Protein AF-A0A8H5BJ32-F1 (afdb_monomer_lite)

Secondary structure (DSSP, 8-state):
--PPPPPP----SSSHHHHHHHHHHHHHHHHHHHHHHHHHHHTT-HHHHHHHSSSTTSPPPP---HHHHGGGG--SSHHHHHHHHHHHT----EEES-TTGGG-HHHHTTSSS--EEE--TT-TTTSGGGTT--TTHHHHHHHTT--EES--GGGT--HHHHHHTTTHHHHHHTT-TTTSSSSSS-EEEESS-TTSTT--EEEEEETTEE-S-TT-------GGGTSPPP----HHHHHHHHHTTT----S--EEEEEEEEEEE-TTS-EEEEEEEEEEEEE-----------------------PPPP-

Organism: NCBI:txid2480587

Structure (mmCIF, N/CA/C/O backbone):
data_AF-A0A8H5BJ32-F1
#
_entry.id   AF-A0A8H5BJ32-F1
#
loop_
_atom_site.group_PDB
_atom_site.id
_atom_site.type_symbol
_atom_site.label_atom_id
_atom_site.label_alt_id
_atom_site.label_comp_id
_atom_site.label_asym_id
_atom_site.label_entity_id
_atom_site.label_seq_id
_atom_site.pdbx_PDB_ins_code
_atom_site.Cartn_x
_atom_site.Cartn_y
_atom_site.Cartn_z
_atom_site.occupancy
_atom_site.B_iso_or_equiv
_atom_site.auth_seq_id
_atom_site.auth_comp_id
_atom_site.auth_asym_id
_atom_site.auth_atom_id
_atom_site.pdbx_PDB_model_num
ATOM 1 N N . MET A 1 1 ? 14.850 47.093 38.216 1.00 36.56 1 MET A N 1
ATOM 2 C CA . MET A 1 1 ? 14.381 45.870 37.523 1.00 36.56 1 MET A CA 1
ATOM 3 C C . MET A 1 1 ? 15.583 45.013 37.131 1.00 36.56 1 MET A C 1
ATOM 5 O O . MET A 1 1 ? 16.274 45.352 36.183 1.00 36.56 1 MET A O 1
ATOM 9 N N . ARG A 1 2 ? 15.881 43.942 37.879 1.00 27.92 2 ARG A N 1
ATOM 10 C CA . ARG A 1 2 ? 16.896 42.933 37.517 1.00 27.92 2 ARG A CA 1
ATOM 11 C C . ARG A 1 2 ? 16.173 41.602 37.305 1.00 27.92 2 ARG A C 1
ATOM 13 O O . ARG A 1 2 ? 15.496 41.129 38.212 1.00 27.92 2 ARG A O 1
ATOM 20 N N . ARG A 1 3 ? 16.246 41.060 36.086 1.00 31.55 3 ARG A N 1
ATOM 21 C CA . ARG A 1 3 ? 15.612 39.791 35.693 1.00 31.55 3 ARG A CA 1
ATOM 22 C C . ARG A 1 3 ? 16.371 38.622 36.339 1.00 31.55 3 ARG A C 1
ATOM 24 O O . ARG A 1 3 ? 17.595 38.584 36.259 1.00 31.55 3 ARG A O 1
ATOM 31 N N . LYS A 1 4 ? 15.650 37.692 36.980 1.00 31.14 4 LYS A N 1
ATOM 32 C CA . LYS A 1 4 ? 16.209 36.421 37.476 1.00 31.14 4 LYS A CA 1
ATOM 33 C C . LYS A 1 4 ? 16.681 35.552 36.292 1.00 31.14 4 LYS A C 1
ATOM 35 O O . LYS A 1 4 ? 16.031 35.582 35.245 1.00 31.14 4 LYS A O 1
ATOM 40 N N . PRO A 1 5 ? 17.769 34.777 36.440 1.00 34.06 5 PRO A N 1
ATOM 41 C CA . PRO A 1 5 ? 18.244 33.881 35.393 1.00 34.06 5 PRO A CA 1
ATOM 42 C C . PRO A 1 5 ? 17.307 32.673 35.249 1.00 34.06 5 PRO A C 1
ATOM 44 O O . PRO A 1 5 ? 16.850 32.109 36.244 1.00 34.06 5 PRO A O 1
ATOM 47 N N . ARG A 1 6 ? 17.013 32.288 33.999 1.00 38.09 6 ARG A N 1
ATOM 48 C CA . ARG A 1 6 ? 16.301 31.045 33.668 1.00 38.09 6 ARG A CA 1
ATOM 49 C C . ARG A 1 6 ? 17.179 29.864 34.082 1.00 38.09 6 ARG A C 1
ATOM 51 O O . ARG A 1 6 ? 18.319 29.775 33.635 1.00 38.09 6 ARG A O 1
ATOM 58 N N . GLN A 1 7 ? 16.654 28.977 34.924 1.00 37.19 7 GLN A N 1
ATOM 59 C CA . GLN A 1 7 ? 17.287 27.690 35.196 1.00 37.19 7 GLN A CA 1
ATOM 60 C C . GLN A 1 7 ? 17.307 26.880 33.896 1.00 37.19 7 GLN A C 1
ATOM 62 O O . GLN A 1 7 ? 16.266 26.652 33.281 1.00 37.19 7 GLN A O 1
ATOM 67 N N . GLY A 1 8 ? 18.508 26.518 33.447 1.00 30.41 8 GLY A N 1
ATOM 68 C CA . GLY A 1 8 ? 18.705 25.634 32.309 1.00 30.41 8 GLY A CA 1
ATOM 69 C C . GLY A 1 8 ? 18.216 24.232 32.652 1.00 30.41 8 GLY A C 1
ATOM 70 O O . GLY A 1 8 ? 18.627 23.659 33.658 1.00 30.41 8 GLY A O 1
ATOM 71 N N . ILE A 1 9 ? 17.342 23.691 31.809 1.00 36.12 9 ILE A N 1
ATOM 72 C CA . ILE A 1 9 ? 16.976 22.277 31.816 1.00 36.12 9 ILE A CA 1
ATOM 73 C C . ILE A 1 9 ? 18.224 21.514 31.365 1.00 36.12 9 ILE A C 1
ATOM 75 O O . ILE A 1 9 ? 18.597 21.576 30.194 1.00 36.12 9 ILE A O 1
ATOM 79 N N . GLN A 1 10 ? 18.910 20.845 32.292 1.00 31.72 10 GLN A N 1
ATOM 80 C CA . GLN A 1 10 ? 19.949 19.893 31.914 1.00 31.72 10 GLN A CA 1
ATOM 81 C C . GLN A 1 10 ? 19.280 18.620 31.375 1.00 31.72 10 GLN A C 1
ATOM 83 O O . GLN A 1 10 ? 18.406 18.070 32.050 1.00 31.72 10 GLN A O 1
ATOM 88 N N . PRO A 1 11 ? 19.656 18.128 30.183 1.00 36.91 11 PRO A N 1
ATOM 89 C CA . PRO A 1 11 ? 19.146 16.861 29.689 1.00 36.91 11 PRO A CA 1
ATOM 90 C C . PRO A 1 11 ? 19.773 15.731 30.510 1.00 36.91 11 PRO A C 1
ATOM 92 O O . PRO A 1 11 ? 20.970 15.484 30.414 1.00 36.91 11 PRO A O 1
ATOM 95 N N . ASN A 1 12 ? 18.966 15.047 31.325 1.00 36.19 12 ASN A N 1
ATOM 96 C CA . ASN A 1 12 ? 19.378 13.829 32.017 1.00 36.19 12 ASN A CA 1
ATOM 97 C C . ASN A 1 12 ? 19.520 12.688 30.981 1.00 36.19 12 ASN A C 1
ATOM 99 O O . ASN A 1 12 ? 18.516 12.297 30.373 1.00 36.19 12 ASN A O 1
ATOM 103 N N . PRO A 1 13 ? 20.727 12.143 30.745 1.00 42.50 13 PRO A N 1
ATOM 104 C CA . PRO A 1 13 ? 20.946 11.110 29.738 1.00 42.50 13 PRO A CA 1
ATOM 105 C C . PRO A 1 13 ? 20.545 9.703 30.212 1.00 42.50 13 PRO A C 1
ATOM 107 O O . PRO A 1 13 ? 20.665 8.761 29.436 1.00 42.50 13 PRO A O 1
ATOM 110 N N . HIS A 1 14 ? 20.089 9.522 31.459 1.00 41.28 14 HIS A N 1
ATOM 111 C CA . HIS A 1 14 ? 19.765 8.199 32.026 1.00 41.28 14 HIS A CA 1
ATOM 112 C C . HIS A 1 14 ? 18.285 8.003 32.400 1.00 41.28 14 HIS A C 1
ATOM 114 O O . HIS A 1 14 ? 17.872 6.880 32.663 1.00 41.28 14 HIS A O 1
ATOM 120 N N . GLY A 1 15 ? 17.462 9.059 32.388 1.00 37.34 15 GLY A N 1
ATOM 121 C CA . GLY A 1 15 ? 16.050 8.974 32.800 1.00 37.34 15 GLY A CA 1
ATOM 122 C C . GLY A 1 15 ? 15.075 8.460 31.732 1.00 37.34 15 GLY A C 1
ATOM 123 O O . GLY A 1 15 ? 14.000 7.985 32.068 1.00 37.34 15 GLY A O 1
ATOM 124 N N . ARG A 1 16 ? 15.428 8.524 30.440 1.00 46.38 16 ARG A N 1
ATOM 125 C CA . ARG A 1 16 ? 14.483 8.195 29.352 1.00 46.38 16 ARG A CA 1
ATOM 126 C C . ARG A 1 16 ? 14.318 6.695 29.090 1.00 46.38 16 ARG A C 1
ATOM 128 O O . ARG A 1 16 ? 13.270 6.280 28.612 1.00 46.38 16 ARG A O 1
ATOM 135 N N . THR A 1 17 ? 15.316 5.879 29.413 1.00 44.91 17 THR A N 1
ATOM 136 C CA . THR A 1 17 ? 15.322 4.441 29.095 1.00 44.91 17 THR A CA 1
ATOM 137 C C . THR A 1 17 ? 14.574 3.583 30.114 1.00 44.91 17 THR A C 1
ATOM 139 O O . THR A 1 17 ? 14.041 2.546 29.738 1.00 44.91 17 THR A O 1
ATOM 142 N N . VAL A 1 18 ? 14.501 4.001 31.384 1.00 48.31 18 VAL A N 1
ATOM 143 C CA . VAL A 1 18 ? 13.812 3.240 32.449 1.00 48.31 18 VAL A CA 1
ATOM 144 C C . VAL A 1 18 ? 12.301 3.503 32.454 1.00 48.31 18 VAL A C 1
ATOM 146 O O . VAL A 1 18 ? 11.523 2.651 32.870 1.00 48.31 18 VAL A O 1
ATOM 149 N N . GLU A 1 19 ? 11.863 4.657 31.946 1.00 60.81 19 GLU A N 1
ATOM 150 C CA . GLU A 1 19 ? 10.439 4.993 31.870 1.00 60.81 19 GLU A CA 1
ATOM 151 C C . GLU A 1 19 ? 9.728 4.310 30.696 1.00 60.81 19 GLU A C 1
ATOM 153 O O . GLU A 1 19 ? 8.555 3.972 30.820 1.00 60.81 19 GLU A O 1
ATOM 158 N N . LEU A 1 20 ? 10.416 4.068 29.575 1.00 65.88 20 LEU A N 1
ATOM 159 C CA . LEU A 1 20 ? 9.788 3.542 28.359 1.00 65.88 20 LEU A CA 1
ATOM 160 C C . LEU A 1 20 ? 9.073 2.187 28.570 1.00 65.88 20 LEU A C 1
ATOM 162 O O . LEU A 1 20 ? 7.914 2.095 28.175 1.00 65.88 20 LEU A O 1
ATOM 166 N N . PRO A 1 21 ? 9.657 1.176 29.252 1.00 67.38 21 PRO A N 1
ATOM 167 C CA . PRO A 1 21 ? 8.959 -0.088 29.511 1.00 67.38 21 PRO A CA 1
ATOM 168 C C . PRO A 1 21 ? 7.687 0.077 30.356 1.00 67.38 21 PRO A C 1
ATOM 170 O O . PRO A 1 21 ? 6.658 -0.512 30.045 1.00 67.38 21 PRO A O 1
ATOM 173 N N . SER A 1 22 ? 7.737 0.915 31.397 1.00 73.00 22 SER A N 1
ATOM 174 C CA . SER A 1 22 ? 6.584 1.206 32.268 1.00 73.00 22 SER A CA 1
ATOM 175 C C . SER A 1 22 ? 5.456 1.907 31.504 1.00 73.00 22 SER A C 1
ATOM 177 O O . SER A 1 22 ? 4.274 1.580 31.632 1.00 73.00 22 SER A O 1
ATOM 179 N N . ARG A 1 23 ? 5.831 2.851 30.639 1.00 73.44 23 ARG A N 1
ATOM 180 C CA . ARG A 1 23 ? 4.888 3.572 29.790 1.00 73.44 23 ARG A CA 1
ATOM 181 C C . ARG A 1 23 ? 4.269 2.657 28.712 1.00 73.44 23 ARG A C 1
ATOM 183 O O . ARG A 1 23 ? 3.065 2.738 28.488 1.00 73.44 23 ARG A O 1
ATOM 190 N N . ILE A 1 24 ? 5.039 1.736 28.117 1.00 72.06 24 ILE A N 1
ATOM 191 C CA . ILE A 1 24 ? 4.523 0.710 27.184 1.00 72.06 24 ILE A CA 1
ATOM 192 C C . ILE A 1 24 ? 3.551 -0.244 27.893 1.00 72.06 24 ILE A C 1
ATOM 194 O O . ILE A 1 24 ? 2.510 -0.577 27.333 1.00 72.06 24 ILE A O 1
ATOM 198 N N . ASP A 1 25 ? 3.831 -0.656 29.132 1.00 76.25 25 ASP A N 1
ATOM 199 C CA . ASP A 1 25 ? 2.920 -1.522 29.900 1.00 76.25 25 ASP A CA 1
ATOM 200 C C . ASP A 1 25 ? 1.586 -0.819 30.232 1.00 76.25 25 ASP A C 1
ATOM 202 O O . ASP A 1 25 ? 0.503 -1.418 30.203 1.00 76.25 25 ASP A O 1
ATOM 206 N N . THR A 1 26 ? 1.644 0.498 30.445 1.00 78.69 26 THR A N 1
ATOM 207 C CA . THR A 1 26 ? 0.449 1.339 30.607 1.00 78.69 26 THR A CA 1
ATOM 208 C C . THR A 1 26 ? -0.355 1.412 29.305 1.00 78.69 26 THR A C 1
ATOM 210 O O . THR A 1 26 ? -1.555 1.128 29.313 1.00 78.69 26 THR A O 1
ATOM 213 N N . ALA A 1 27 ? 0.306 1.684 28.173 1.00 73.94 27 ALA A N 1
ATOM 214 C CA . ALA A 1 27 ? -0.319 1.687 26.847 1.00 73.94 27 ALA A CA 1
ATOM 215 C C . ALA A 1 27 ? -0.935 0.319 26.493 1.00 73.94 27 ALA A C 1
ATOM 217 O O . ALA A 1 27 ? -2.058 0.239 26.000 1.00 73.94 27 ALA A O 1
ATOM 218 N N . ARG A 1 28 ? -0.275 -0.788 26.849 1.00 74.81 28 ARG A N 1
ATOM 219 C CA . ARG A 1 28 ? -0.807 -2.151 26.682 1.00 74.81 28 ARG A CA 1
ATOM 220 C C . ARG A 1 28 ? -2.120 -2.361 27.432 1.00 74.81 28 ARG A C 1
ATOM 222 O O . ARG A 1 28 ? -3.029 -3.030 26.941 1.00 74.81 28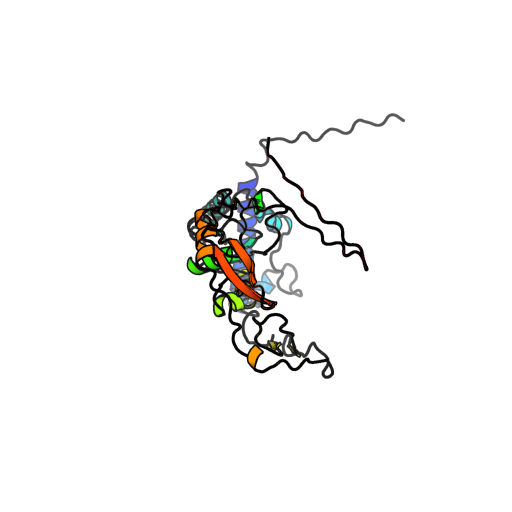 ARG A O 1
ATOM 229 N N . THR A 1 29 ? -2.218 -1.823 28.643 1.00 80.81 29 THR A N 1
ATOM 230 C CA . THR A 1 29 ? -3.443 -1.912 29.442 1.00 80.81 29 THR A CA 1
ATOM 231 C C . THR A 1 29 ? -4.591 -1.143 28.786 1.00 80.81 29 THR A C 1
ATOM 233 O O . THR A 1 29 ? -5.737 -1.575 28.898 1.00 80.81 29 THR A O 1
ATOM 236 N N . LEU A 1 30 ? -4.297 -0.048 28.077 1.00 80.75 30 LEU A N 1
ATOM 237 C CA . LEU A 1 30 ? -5.274 0.695 27.280 1.00 80.75 30 LEU A CA 1
ATOM 238 C C . LEU A 1 30 ? -5.738 -0.112 26.060 1.00 80.75 30 LEU A C 1
ATOM 240 O O . LEU A 1 30 ? -6.938 -0.342 25.930 1.00 80.75 30 LEU A O 1
ATOM 244 N N . VAL A 1 31 ? -4.813 -0.643 25.251 1.00 74.94 31 VAL A N 1
ATOM 245 C CA . VAL A 1 31 ? -5.143 -1.473 24.072 1.00 74.94 31 VAL A CA 1
ATOM 246 C C . VAL A 1 31 ? -6.019 -2.667 24.459 1.00 74.94 31 VAL A C 1
ATOM 248 O O . VAL A 1 31 ? -7.053 -2.906 23.854 1.00 74.94 31 VAL A O 1
ATOM 251 N N . ARG A 1 32 ? -5.714 -3.359 25.563 1.00 81.81 32 ARG A N 1
ATOM 252 C CA . ARG A 1 32 ? -6.556 -4.469 26.055 1.00 81.81 32 ARG A CA 1
ATOM 253 C C . ARG A 1 32 ? -7.977 -4.054 26.440 1.00 81.81 32 ARG A C 1
ATOM 255 O O . ARG A 1 32 ? -8.876 -4.892 26.429 1.00 81.81 32 ARG A O 1
ATOM 262 N N . LYS A 1 33 ? -8.185 -2.806 26.867 1.00 82.62 33 LYS A N 1
ATOM 263 C CA . LYS A 1 33 ? -9.532 -2.280 27.136 1.00 82.62 33 LYS A CA 1
ATOM 264 C C . LYS A 1 33 ? -10.260 -1.995 25.826 1.00 82.62 33 LYS A C 1
ATOM 266 O O . LYS A 1 33 ? -11.441 -2.310 25.734 1.00 82.62 33 LYS A O 1
ATOM 271 N N . GLN A 1 34 ? -9.549 -1.455 24.838 1.00 80.31 34 GLN A N 1
ATOM 272 C CA . GLN A 1 34 ? -10.062 -1.216 23.490 1.00 80.31 34 GLN A CA 1
ATOM 273 C C . GLN A 1 34 ? -10.454 -2.533 22.806 1.00 80.31 34 GLN A C 1
ATOM 275 O O . GLN A 1 34 ? -11.576 -2.647 22.328 1.00 80.31 34 GLN A O 1
ATOM 280 N N . ASP A 1 35 ? -9.607 -3.563 22.865 1.00 79.88 35 ASP A N 1
ATOM 281 C CA . ASP A 1 35 ? -9.903 -4.890 22.307 1.00 79.88 35 ASP A CA 1
ATOM 282 C C . ASP A 1 35 ? -11.171 -5.491 22.922 1.00 79.88 35 ASP A C 1
ATOM 284 O O . ASP A 1 35 ? -12.070 -5.917 22.204 1.00 79.88 35 ASP A O 1
ATOM 288 N N . LYS A 1 36 ? -11.301 -5.450 24.255 1.00 84.81 36 LYS A N 1
ATOM 289 C CA . LYS A 1 36 ? -12.513 -5.918 24.951 1.00 84.81 36 LYS A CA 1
ATOM 290 C C . LYS A 1 36 ? -13.759 -5.130 24.564 1.00 84.81 36 LYS A C 1
ATOM 292 O O . LYS A 1 36 ? -14.847 -5.697 24.506 1.00 84.81 36 LYS A O 1
ATOM 297 N N . PHE A 1 37 ? -13.620 -3.825 24.339 1.00 83.00 37 PHE A N 1
ATOM 298 C CA . PHE A 1 37 ? -14.713 -3.000 23.840 1.00 83.00 37 PHE A CA 1
ATOM 299 C C . PHE A 1 37 ? -15.122 -3.461 22.434 1.00 83.00 37 PHE A C 1
ATOM 301 O O . PHE A 1 37 ? -16.298 -3.732 22.202 1.00 83.00 37 PHE A O 1
ATOM 308 N N . CYS A 1 38 ? -14.156 -3.643 21.530 1.00 80.44 38 CYS A N 1
ATOM 309 C CA . CYS A 1 38 ? -14.383 -4.132 20.170 1.00 80.44 38 CYS A CA 1
ATOM 310 C C . CYS A 1 38 ? -14.997 -5.541 20.141 1.00 80.44 38 CYS A C 1
ATOM 312 O O . CYS A 1 38 ? -15.906 -5.785 19.352 1.00 80.44 38 CYS A O 1
ATOM 314 N N . GLU A 1 39 ? -14.567 -6.454 21.016 1.00 85.88 39 GLU A N 1
ATOM 315 C CA . GLU A 1 39 ? -15.150 -7.797 21.161 1.00 85.88 39 GLU A CA 1
ATOM 316 C C . GLU A 1 39 ? -16.633 -7.732 21.554 1.00 85.88 39 GLU A C 1
ATOM 318 O O . GLU A 1 39 ? -17.462 -8.410 20.947 1.00 85.88 39 GLU A O 1
ATOM 323 N N . LYS A 1 40 ? -16.991 -6.875 22.520 1.00 82.69 40 LYS A N 1
ATOM 324 C CA . LYS A 1 40 ? -18.388 -6.668 22.939 1.00 82.69 40 LYS A CA 1
ATOM 325 C C . LYS A 1 40 ? -19.240 -6.046 21.834 1.00 82.69 40 LYS A C 1
ATOM 327 O O . LYS A 1 40 ? -20.378 -6.465 21.629 1.00 82.69 40 LYS A O 1
ATOM 332 N N . VAL A 1 41 ? -18.691 -5.074 21.103 1.00 83.31 41 VAL A N 1
ATOM 333 C CA . VAL A 1 41 ? -19.346 -4.475 19.929 1.00 83.31 41 VAL A CA 1
ATOM 334 C C . VAL A 1 41 ? -19.591 -5.535 18.855 1.00 83.31 41 VAL A C 1
ATOM 336 O O . VAL A 1 41 ? -20.707 -5.644 18.348 1.00 83.31 41 VAL A O 1
ATOM 339 N N . ALA A 1 42 ? -18.588 -6.363 18.552 1.00 79.00 42 ALA A N 1
ATOM 340 C CA . ALA A 1 42 ? -18.701 -7.449 17.582 1.00 79.00 42 ALA A CA 1
ATOM 341 C C . ALA A 1 42 ? -19.719 -8.523 18.010 1.00 79.00 42 ALA A C 1
ATOM 343 O O . ALA A 1 42 ? -20.390 -9.106 17.160 1.00 79.00 42 ALA A O 1
ATOM 344 N N . ALA A 1 43 ? -19.872 -8.755 19.317 1.00 85.50 43 ALA A N 1
ATOM 345 C CA . ALA A 1 43 ? -20.885 -9.640 19.890 1.00 85.50 43 ALA A CA 1
ATOM 346 C C . ALA A 1 43 ? -22.296 -9.014 19.956 1.00 85.50 43 ALA A C 1
ATOM 348 O O . ALA A 1 43 ? -23.261 -9.711 20.271 1.00 85.50 43 ALA A O 1
ATOM 349 N N . GLY A 1 44 ? -22.444 -7.719 19.648 1.00 83.38 44 GLY A N 1
ATOM 350 C CA . GLY A 1 44 ? -23.715 -6.993 19.726 1.00 83.38 44 GLY A CA 1
ATOM 351 C C . GLY A 1 44 ? -24.166 -6.654 21.153 1.00 83.38 44 GLY A C 1
ATOM 352 O O . GLY A 1 44 ? -25.333 -6.322 21.363 1.00 83.38 44 GLY A O 1
ATOM 353 N N . GLU A 1 45 ? -23.268 -6.712 22.140 1.00 84.25 45 GLU A N 1
ATOM 354 C CA . GLU A 1 45 ? -23.554 -6.510 23.569 1.00 84.25 45 GLU A CA 1
ATOM 355 C C . GLU A 1 45 ? -23.597 -5.019 23.970 1.00 84.25 45 GLU A C 1
ATOM 357 O O . GLU A 1 45 ? -22.932 -4.565 24.905 1.00 84.25 45 GLU A O 1
ATOM 362 N N . TRP A 1 46 ? -24.413 -4.226 23.273 1.00 77.62 46 TRP A N 1
ATOM 363 C CA . TRP A 1 46 ? -24.518 -2.775 23.487 1.00 77.62 46 TRP A CA 1
ATOM 364 C C . TRP A 1 46 ? -25.069 -2.383 24.867 1.00 77.62 46 TRP A C 1
ATOM 366 O O . TRP A 1 46 ? -24.733 -1.324 25.397 1.00 77.62 46 TRP A O 1
ATOM 376 N N . ASP A 1 47 ? -25.894 -3.234 25.478 1.00 78.31 47 ASP A N 1
ATOM 377 C CA . ASP A 1 47 ? -26.459 -2.992 26.813 1.00 78.31 47 ASP A CA 1
ATOM 378 C C . ASP A 1 47 ? -25.410 -3.145 27.921 1.00 78.31 47 ASP A C 1
ATOM 380 O O . ASP A 1 47 ? -25.394 -2.369 28.879 1.00 78.31 47 ASP A O 1
ATOM 384 N N . ALA A 1 48 ? -24.484 -4.097 27.760 1.00 76.44 48 ALA A N 1
ATOM 385 C CA . ALA A 1 48 ? -23.367 -4.285 28.680 1.00 76.44 48 ALA A CA 1
ATOM 386 C C . ALA A 1 48 ? -22.419 -3.079 28.638 1.00 76.44 48 ALA A C 1
ATOM 388 O O . ALA A 1 48 ? -21.989 -2.592 29.682 1.00 76.44 48 ALA A O 1
ATOM 389 N N . LEU A 1 49 ? -22.162 -2.549 27.441 1.00 74.94 49 LEU A N 1
ATOM 390 C CA . LEU A 1 49 ? -21.332 -1.364 27.234 1.00 74.94 49 LEU A CA 1
ATOM 391 C C . LEU A 1 49 ? -21.963 -0.085 27.812 1.00 74.94 49 LEU A C 1
ATOM 393 O O . LEU A 1 49 ? -21.281 0.678 28.491 1.00 74.94 49 LEU A O 1
ATOM 397 N N . ARG A 1 50 ? -23.276 0.122 27.640 1.00 73.56 50 ARG A N 1
ATOM 398 C CA . ARG A 1 50 ? -23.989 1.269 28.242 1.00 73.56 50 ARG A CA 1
ATOM 399 C C . ARG A 1 50 ? -24.034 1.219 29.767 1.00 73.56 50 ARG A C 1
ATOM 401 O O . ARG A 1 50 ? -24.076 2.260 30.414 1.00 73.56 50 ARG A O 1
ATOM 408 N N . SER A 1 51 ? -24.008 0.024 30.356 1.00 69.06 51 SER A N 1
ATOM 409 C CA . SER A 1 51 ? -23.976 -0.131 31.815 1.00 69.06 51 SER A CA 1
ATOM 410 C C . SER A 1 51 ? -22.629 0.242 32.449 1.00 69.06 51 SER A C 1
ATOM 412 O O . SER A 1 51 ? -22.590 0.563 33.636 1.00 69.06 51 SER A O 1
ATOM 414 N N . GLU A 1 52 ? -21.547 0.216 31.663 1.00 69.81 52 GLU A N 1
ATOM 415 C CA . GLU A 1 52 ? -20.189 0.578 32.091 1.00 69.81 52 GLU A CA 1
ATOM 416 C C . GLU A 1 52 ? -19.910 2.087 31.970 1.00 69.81 52 GLU A C 1
ATOM 418 O O . GLU A 1 52 ? -18.933 2.575 32.544 1.00 69.81 52 GLU A O 1
ATOM 423 N N . ASN A 1 53 ? -20.775 2.839 31.282 1.00 68.06 53 ASN A N 1
ATOM 424 C CA . ASN A 1 53 ? -20.663 4.289 31.187 1.00 68.06 53 ASN A CA 1
ATOM 425 C C . ASN A 1 53 ? -21.010 4.979 32.514 1.00 68.06 53 ASN A C 1
ATOM 427 O O . ASN A 1 53 ? -21.910 4.580 33.257 1.00 68.06 53 ASN A O 1
ATOM 431 N N . GLN A 1 54 ? -20.306 6.081 32.777 1.00 62.97 54 GLN A N 1
ATOM 432 C CA . GLN A 1 54 ? -20.588 6.963 33.909 1.00 62.97 54 GLN A CA 1
ATOM 433 C C . GLN A 1 54 ? -21.929 7.699 33.739 1.00 62.97 54 GLN A C 1
ATOM 435 O O . GLN A 1 54 ? -22.572 8.015 34.739 1.00 62.97 54 GLN A O 1
ATOM 440 N N . ASP A 1 55 ? -22.351 7.910 32.486 1.00 60.91 55 ASP A N 1
ATOM 441 C CA . ASP A 1 55 ? -23.630 8.503 32.104 1.00 60.91 55 ASP A CA 1
ATOM 442 C C . ASP A 1 55 ? -24.418 7.541 31.197 1.00 60.91 55 ASP A C 1
ATOM 444 O O . ASP A 1 55 ? -23.900 7.050 30.194 1.00 60.91 55 ASP A O 1
ATOM 448 N N . LYS A 1 56 ? -25.657 7.209 31.576 1.00 59.44 56 LYS A N 1
ATOM 449 C CA . LYS A 1 56 ? -26.444 6.135 30.927 1.00 59.44 56 LYS A CA 1
ATOM 450 C C . LYS A 1 56 ? -27.149 6.577 29.643 1.00 59.44 56 LYS A C 1
ATOM 452 O O . LYS A 1 56 ? -27.618 5.717 28.898 1.00 59.44 56 LYS A O 1
ATOM 457 N N . ASP A 1 57 ? -27.222 7.886 29.422 1.00 59.62 57 ASP A N 1
ATOM 458 C CA . ASP A 1 57 ? -27.882 8.506 28.272 1.00 59.62 57 ASP A CA 1
ATOM 459 C C . ASP A 1 57 ? -26.905 8.809 27.115 1.00 59.62 57 ASP A C 1
ATOM 461 O O . ASP A 1 57 ? -27.344 9.189 26.031 1.00 59.62 57 ASP A O 1
ATOM 465 N N . GLU A 1 58 ? -25.595 8.610 27.315 1.00 64.38 58 GLU A N 1
ATOM 466 C CA . GLU A 1 58 ? -24.564 8.754 26.279 1.00 64.38 58 GLU A CA 1
ATOM 467 C C . GLU A 1 58 ? -24.162 7.401 25.672 1.00 64.38 58 GLU A C 1
ATOM 469 O O . GLU A 1 58 ? -24.186 6.355 26.335 1.00 64.38 58 GLU A O 1
ATOM 474 N N . ASP A 1 59 ? -23.754 7.428 24.400 1.00 67.56 59 ASP A N 1
ATOM 475 C CA . ASP A 1 59 ? -23.210 6.257 23.711 1.00 67.56 59 ASP A CA 1
ATOM 476 C C . ASP A 1 59 ? -21.973 5.699 24.450 1.00 67.56 59 ASP A C 1
ATOM 478 O O . ASP A 1 59 ? -21.233 6.454 25.093 1.00 67.56 59 ASP A O 1
ATOM 482 N N . PRO A 1 60 ? -21.714 4.375 24.400 1.00 69.50 60 PRO A N 1
ATOM 483 C CA . PRO A 1 60 ? -20.541 3.764 25.020 1.00 69.50 60 PRO A CA 1
ATOM 484 C C . PRO A 1 60 ? -19.245 4.475 24.646 1.00 69.50 60 PRO A C 1
ATOM 486 O O . PRO A 1 60 ? -18.863 4.504 23.475 1.00 69.50 60 PRO A O 1
ATOM 489 N N . LYS A 1 61 ? -18.546 5.035 25.638 1.00 74.62 61 LYS A N 1
ATOM 490 C CA . LYS A 1 61 ? -17.322 5.788 25.367 1.00 74.62 61 LYS A CA 1
ATOM 491 C C . LYS A 1 61 ? -16.168 4.826 25.100 1.00 74.62 61 LYS A C 1
ATOM 493 O O . LYS A 1 61 ? -15.773 4.067 25.988 1.00 74.62 61 LYS A O 1
ATOM 498 N N . PHE A 1 62 ? -15.609 4.880 23.890 1.00 76.25 62 PHE A N 1
ATOM 499 C CA . PHE A 1 62 ? -14.400 4.132 23.557 1.00 76.25 62 PHE A CA 1
ATOM 500 C C . PHE A 1 62 ? -13.257 4.566 24.499 1.00 76.25 62 PHE A C 1
ATOM 502 O O . PHE A 1 62 ? -13.075 5.767 24.731 1.00 76.25 62 PHE A O 1
ATOM 509 N N . PRO A 1 63 ? -12.527 3.623 25.124 1.00 75.56 63 PRO A N 1
ATOM 510 C CA . PRO A 1 63 ? -11.445 3.961 26.038 1.00 75.56 63 PRO A CA 1
ATOM 511 C C . PRO A 1 63 ? -10.246 4.530 25.266 1.00 75.56 63 PRO A C 1
ATOM 513 O O . PRO A 1 63 ? -9.396 3.786 24.779 1.00 75.56 63 PRO A O 1
ATOM 516 N N . GLU A 1 64 ? -10.181 5.857 25.198 1.00 66.31 64 GLU A N 1
ATOM 517 C CA . GLU A 1 64 ? -9.117 6.639 24.557 1.00 66.31 64 GLU A CA 1
ATOM 518 C C . GLU A 1 64 ? -8.293 7.386 25.613 1.00 66.31 64 GLU A C 1
ATOM 520 O O . GLU A 1 64 ? -8.842 8.014 26.525 1.00 66.31 64 GLU A O 1
ATOM 525 N N . ASP A 1 65 ? -6.968 7.334 25.488 1.00 70.00 65 ASP A N 1
ATOM 526 C CA . ASP A 1 65 ? -6.046 8.185 26.244 1.00 70.00 65 ASP A CA 1
ATOM 527 C C . ASP A 1 65 ? -4.890 8.599 25.330 1.00 70.00 65 ASP A C 1
ATOM 529 O O . ASP A 1 65 ? -3.934 7.849 25.107 1.00 70.00 65 ASP A O 1
ATOM 533 N N . LEU A 1 66 ? -4.988 9.833 24.829 1.00 64.38 66 LEU A N 1
ATOM 534 C CA . LEU A 1 66 ? -4.051 10.435 23.878 1.00 64.38 66 LEU A CA 1
ATOM 535 C C . LEU A 1 66 ? -2.594 10.398 24.366 1.00 64.38 66 LEU A C 1
ATOM 537 O O . LEU A 1 66 ? -1.673 10.359 23.556 1.00 64.38 66 LEU A O 1
ATOM 541 N N . GLN A 1 67 ? -2.353 10.402 25.685 1.00 67.25 67 GLN A N 1
ATOM 542 C CA . GLN A 1 67 ? -0.985 10.380 26.218 1.00 67.25 67 GLN A CA 1
ATOM 543 C C . GLN A 1 67 ? -0.271 9.052 25.954 1.00 67.25 67 GLN A C 1
ATOM 545 O O . GLN A 1 67 ? 0.959 9.026 25.858 1.00 67.25 67 GLN A O 1
ATOM 550 N N . TRP A 1 68 ? -1.025 7.955 25.861 1.00 64.69 68 TRP A N 1
ATOM 551 C CA . TRP A 1 68 ? -0.483 6.611 25.667 1.00 64.69 68 TRP A CA 1
ATOM 552 C C . TRP A 1 68 ? -0.626 6.110 24.233 1.00 64.69 68 TRP A C 1
ATOM 554 O O . TRP A 1 68 ? 0.114 5.204 23.855 1.00 64.69 68 TRP A O 1
ATOM 564 N N . GLU A 1 69 ? -1.502 6.722 23.434 1.00 59.88 69 GLU A N 1
ATOM 565 C CA . GLU A 1 69 ? -1.592 6.474 21.991 1.00 59.88 69 GLU A CA 1
ATOM 566 C C . GLU A 1 69 ? -0.311 6.918 21.262 1.00 59.88 69 GLU A C 1
ATOM 568 O O . GLU A 1 69 ? 0.265 6.136 20.506 1.00 59.88 69 GLU A O 1
ATOM 573 N N . ASP A 1 70 ? 0.227 8.101 21.582 1.00 58.06 70 ASP A N 1
ATOM 574 C CA . ASP A 1 70 ? 1.439 8.646 20.940 1.00 58.06 70 ASP A CA 1
ATOM 575 C C . ASP A 1 70 ? 2.748 7.956 21.377 1.00 58.06 70 ASP A C 1
ATOM 577 O O . ASP A 1 70 ? 3.804 8.118 20.760 1.00 58.06 70 ASP A O 1
ATOM 581 N N . LEU A 1 71 ? 2.726 7.185 22.468 1.00 57.97 71 LEU A N 1
ATOM 582 C CA . LEU A 1 71 ? 3.940 6.598 23.038 1.00 57.97 71 LEU A CA 1
ATOM 583 C C . LEU A 1 71 ? 4.478 5.406 22.220 1.00 57.97 71 LEU A C 1
ATOM 585 O O . LEU A 1 71 ? 5.637 5.010 22.366 1.00 57.97 71 LEU A O 1
ATOM 589 N N . VAL A 1 72 ? 3.661 4.838 21.336 1.00 51.12 72 VAL A N 1
ATOM 590 C CA . VAL A 1 72 ? 4.028 3.663 20.533 1.00 51.12 72 VAL A CA 1
ATOM 591 C C . VAL A 1 72 ? 4.991 4.018 19.381 1.00 51.12 72 VAL A C 1
ATOM 593 O O . VAL A 1 72 ? 5.584 3.123 18.785 1.00 51.12 72 VAL A O 1
ATOM 596 N N . ASP A 1 73 ? 5.262 5.305 19.130 1.00 44.19 73 ASP A N 1
ATOM 597 C CA . ASP A 1 73 ? 6.038 5.764 17.963 1.00 44.19 73 ASP A CA 1
ATOM 598 C C . ASP A 1 73 ? 7.548 6.003 18.219 1.00 44.19 73 ASP A C 1
ATOM 600 O O . ASP A 1 73 ? 8.259 6.575 17.394 1.00 44.19 73 ASP A O 1
ATOM 604 N N . VAL A 1 74 ? 8.098 5.576 19.366 1.00 48.44 74 VAL A N 1
ATOM 605 C CA . VAL A 1 74 ? 9.517 5.827 19.716 1.00 48.44 74 VAL A CA 1
ATOM 606 C C . VAL A 1 74 ? 10.326 4.538 19.784 1.00 48.44 74 VAL A C 1
ATOM 608 O O . VAL A 1 74 ? 10.868 4.155 20.822 1.00 48.44 74 VAL A O 1
ATOM 611 N N . ALA A 1 75 ? 10.459 3.869 18.646 1.00 49.28 75 ALA A N 1
ATOM 612 C CA . ALA A 1 75 ? 11.406 2.779 18.489 1.00 49.28 75 ALA A CA 1
ATOM 613 C C . ALA A 1 75 ? 12.453 3.148 17.432 1.00 49.28 75 ALA A C 1
ATOM 615 O O . ALA A 1 75 ? 12.169 3.335 16.256 1.00 49.28 75 ALA A O 1
ATOM 616 N N . ILE A 1 76 ? 13.696 3.283 17.893 1.00 59.69 76 ILE A N 1
ATOM 617 C CA . ILE A 1 76 ? 14.811 3.891 17.148 1.00 59.69 76 ILE A CA 1
ATOM 618 C C . ILE A 1 76 ? 15.350 2.965 16.034 1.00 59.69 76 ILE A C 1
ATOM 620 O O . ILE A 1 76 ? 16.132 3.398 15.193 1.00 59.69 76 ILE A O 1
ATOM 624 N N . ASN A 1 77 ? 14.955 1.687 16.010 1.00 72.69 77 ASN A N 1
ATOM 625 C CA . ASN A 1 77 ? 15.425 0.712 15.026 1.00 72.69 77 ASN A CA 1
ATOM 626 C C . ASN A 1 77 ? 14.379 -0.390 14.780 1.00 72.69 77 ASN A C 1
ATOM 628 O O . ASN A 1 77 ? 13.688 -0.801 15.714 1.00 72.69 77 ASN A O 1
ATOM 632 N N . LEU A 1 78 ? 14.336 -0.915 13.552 1.00 78.25 78 LEU A N 1
ATOM 633 C CA . LEU A 1 78 ? 13.463 -2.004 13.111 1.00 78.25 78 LEU A CA 1
ATOM 634 C C . LEU A 1 78 ? 13.561 -3.236 14.022 1.00 78.25 78 LEU A C 1
ATOM 636 O O . LEU A 1 78 ? 12.545 -3.731 14.494 1.00 78.25 78 LEU A O 1
ATOM 640 N N . ASP A 1 79 ? 14.779 -3.684 14.337 1.00 82.75 79 ASP A N 1
ATOM 641 C CA . ASP A 1 79 ? 15.011 -4.820 15.246 1.00 82.75 79 ASP A CA 1
ATOM 642 C C . ASP A 1 79 ? 14.465 -4.562 16.659 1.00 82.75 79 ASP A C 1
ATOM 644 O O . ASP A 1 79 ? 13.876 -5.443 17.285 1.00 82.75 79 ASP A O 1
ATOM 648 N N . GLY A 1 80 ? 14.575 -3.317 17.131 1.00 81.62 80 GLY A N 1
ATOM 649 C CA . GLY A 1 80 ? 13.991 -2.889 18.397 1.00 81.62 80 GLY A CA 1
ATOM 650 C C . GLY A 1 80 ? 12.469 -3.007 18.387 1.00 81.62 80 GLY A C 1
ATOM 651 O O . GLY A 1 80 ? 11.905 -3.560 19.326 1.00 81.62 80 GLY A O 1
ATOM 652 N N . ILE A 1 81 ? 11.810 -2.563 17.309 1.00 81.00 81 ILE A N 1
ATOM 653 C CA . ILE A 1 81 ? 10.352 -2.696 17.141 1.00 81.00 81 ILE A CA 1
ATOM 654 C C . ILE A 1 81 ? 9.945 -4.166 17.175 1.00 81.00 81 ILE A C 1
ATOM 656 O O . ILE A 1 81 ? 9.048 -4.539 17.928 1.00 81.00 81 ILE A O 1
ATOM 660 N N . VAL A 1 82 ? 10.629 -5.016 16.405 1.00 85.00 82 VAL A N 1
ATOM 661 C CA . VAL A 1 82 ? 10.333 -6.452 16.360 1.00 85.00 82 VAL A CA 1
ATOM 662 C C . VAL A 1 82 ? 10.508 -7.078 17.740 1.00 85.00 82 VAL A C 1
ATOM 664 O O . VAL A 1 82 ? 9.619 -7.790 18.211 1.00 85.00 82 VAL A O 1
ATOM 667 N N . ARG A 1 83 ? 11.605 -6.778 18.437 1.00 85.19 83 ARG A N 1
ATOM 668 C CA . ARG A 1 83 ? 11.837 -7.264 19.797 1.00 85.19 83 ARG A CA 1
ATOM 669 C C . ARG A 1 83 ? 10.750 -6.798 20.764 1.00 85.19 83 ARG A C 1
ATOM 671 O O . ARG A 1 83 ? 10.218 -7.629 21.491 1.00 85.19 83 ARG A O 1
ATOM 678 N N . PHE A 1 84 ? 10.398 -5.514 20.759 1.00 81.44 84 PHE A N 1
ATOM 679 C CA . PHE A 1 84 ? 9.368 -4.977 21.648 1.00 81.44 84 PHE A CA 1
ATOM 680 C C . PHE A 1 84 ? 7.989 -5.561 21.351 1.00 81.44 84 PHE A C 1
ATOM 682 O O . PHE A 1 84 ? 7.284 -5.924 22.290 1.00 81.44 84 PHE A O 1
ATOM 689 N N . SER A 1 85 ? 7.633 -5.731 20.075 1.00 83.75 85 SER A N 1
ATOM 690 C CA . SER A 1 85 ? 6.376 -6.381 19.687 1.00 83.75 85 SER A CA 1
ATOM 691 C C . SER A 1 85 ? 6.270 -7.782 20.284 1.00 83.75 85 SER A C 1
ATOM 693 O O . SER A 1 85 ? 5.218 -8.156 20.796 1.00 83.75 85 SER A O 1
ATOM 695 N N . ASN A 1 86 ? 7.384 -8.522 20.309 1.00 85.81 86 ASN A N 1
ATOM 696 C CA . ASN A 1 86 ? 7.438 -9.862 20.875 1.00 85.81 86 ASN A CA 1
ATOM 697 C C . ASN A 1 86 ? 7.453 -9.870 22.410 1.00 85.81 86 ASN A C 1
ATOM 699 O O . ASN A 1 86 ? 6.780 -10.687 23.029 1.00 85.81 86 ASN A O 1
ATOM 703 N N . GLU A 1 87 ? 8.205 -8.960 23.031 1.00 84.50 87 GLU A N 1
ATOM 704 C CA . GLU A 1 87 ? 8.322 -8.847 24.490 1.00 84.50 87 GLU A CA 1
ATOM 705 C C . GLU A 1 87 ? 6.995 -8.431 25.141 1.00 84.50 87 GLU A C 1
ATOM 707 O O . GLU A 1 87 ? 6.588 -8.989 26.160 1.00 84.50 87 GLU A O 1
ATOM 712 N N . PHE A 1 88 ? 6.292 -7.482 24.525 1.00 80.44 88 PHE A N 1
ATOM 713 C CA . PHE A 1 88 ? 5.052 -6.916 25.054 1.00 80.44 88 PHE A CA 1
ATOM 714 C C . PHE A 1 88 ? 3.787 -7.475 24.389 1.00 80.44 88 PHE A C 1
ATOM 716 O O . PHE A 1 88 ? 2.676 -7.183 24.844 1.00 80.44 88 PHE A O 1
ATOM 723 N N . SER A 1 89 ? 3.945 -8.335 23.380 1.00 83.75 89 SER A N 1
ATOM 724 C CA . SER A 1 89 ? 2.858 -9.032 22.689 1.00 83.75 89 SER A CA 1
ATOM 725 C C . SER A 1 89 ? 1.824 -8.084 22.076 1.00 83.75 89 SER A C 1
ATOM 727 O O . SER A 1 89 ? 0.623 -8.273 22.277 1.00 83.75 89 SER A O 1
ATOM 729 N N . PHE A 1 90 ? 2.278 -7.042 21.378 1.00 76.38 90 PHE A N 1
ATOM 730 C CA . PHE A 1 90 ? 1.397 -6.119 20.658 1.00 76.38 90 PHE A CA 1
ATOM 731 C C . PHE A 1 90 ? 1.582 -6.240 19.146 1.00 76.38 90 PHE A C 1
ATOM 733 O O . PHE A 1 90 ? 2.662 -6.569 18.651 1.00 76.38 90 PHE A O 1
ATOM 740 N N . LEU A 1 91 ? 0.503 -5.966 18.415 1.00 77.25 91 LEU A N 1
ATOM 741 C CA . LEU A 1 91 ? 0.504 -5.918 16.959 1.00 77.25 91 LEU A CA 1
ATOM 742 C C . LEU A 1 91 ? 1.211 -4.645 16.483 1.00 77.25 91 LEU A C 1
ATOM 744 O O . LEU A 1 91 ? 0.849 -3.540 16.883 1.00 77.25 91 LEU A O 1
ATOM 748 N N . VAL A 1 92 ? 2.176 -4.794 15.577 1.00 79.94 92 VAL A N 1
ATOM 749 C CA . VAL A 1 92 ? 2.705 -3.660 14.813 1.00 79.94 92 VAL A CA 1
ATOM 750 C C . VAL A 1 92 ? 1.753 -3.421 13.643 1.00 79.94 92 VAL A C 1
ATOM 752 O O . VAL A 1 92 ? 1.720 -4.208 12.701 1.00 79.94 92 VAL A O 1
ATOM 755 N N . GLY A 1 93 ? 0.948 -2.358 13.722 1.00 74.00 93 GLY A N 1
ATOM 756 C CA . GLY A 1 93 ? -0.051 -2.044 12.694 1.00 74.00 93 GLY A CA 1
ATOM 757 C C . GLY A 1 93 ? 0.593 -1.758 11.338 1.00 74.00 93 GLY A C 1
ATOM 758 O O . GLY A 1 93 ? 0.234 -2.364 10.326 1.00 74.00 93 GLY A O 1
ATOM 759 N N . SER A 1 94 ? 1.611 -0.895 11.320 1.00 78.25 94 SER A N 1
ATOM 760 C CA . SER A 1 94 ? 2.420 -0.681 10.129 1.00 78.25 94 SER A CA 1
ATOM 761 C C . SER A 1 94 ? 3.832 -0.182 10.408 1.00 78.25 94 SER A C 1
ATOM 763 O O . SER A 1 94 ? 4.097 0.447 11.429 1.00 78.25 94 SER A O 1
ATOM 765 N N . PHE A 1 95 ? 4.731 -0.408 9.445 1.00 79.88 95 PHE A N 1
ATOM 766 C CA . PHE A 1 95 ? 5.947 0.392 9.317 1.00 79.88 95 PHE A CA 1
ATOM 767 C C . PHE A 1 95 ? 5.742 1.462 8.247 1.00 79.88 95 PHE A C 1
ATOM 769 O O . PHE A 1 95 ? 5.464 1.151 7.085 1.00 79.88 95 PHE A O 1
ATOM 776 N N . ASN A 1 96 ? 5.901 2.720 8.647 1.00 79.19 96 ASN A N 1
ATOM 777 C CA . ASN A 1 96 ? 5.794 3.878 7.767 1.00 79.19 96 ASN A CA 1
ATOM 778 C C . ASN A 1 96 ? 7.194 4.325 7.330 1.00 79.19 96 ASN A C 1
ATOM 780 O O . ASN A 1 96 ? 8.137 4.265 8.116 1.00 79.19 96 ASN A O 1
ATOM 784 N N . HIS A 1 97 ? 7.334 4.785 6.083 1.00 74.94 97 HIS A N 1
ATOM 785 C CA . HIS A 1 97 ? 8.614 5.264 5.526 1.00 74.94 97 HIS A CA 1
ATOM 786 C C . HIS A 1 97 ? 9.744 4.221 5.569 1.00 74.94 97 HIS A C 1
ATOM 788 O O . HIS A 1 97 ? 10.925 4.555 5.655 1.00 74.94 97 HIS A O 1
ATOM 794 N N . ALA A 1 98 ? 9.383 2.943 5.501 1.00 74.44 98 ALA A N 1
ATOM 795 C CA . ALA A 1 98 ? 10.271 1.824 5.774 1.00 74.44 98 ALA A CA 1
ATOM 796 C C . ALA A 1 98 ? 11.090 1.405 4.533 1.00 74.44 98 ALA A C 1
ATOM 798 O O . ALA A 1 98 ? 11.129 0.228 4.165 1.00 74.44 98 ALA A O 1
ATOM 799 N N . GLY A 1 99 ? 11.753 2.378 3.896 1.00 76.50 99 GLY A N 1
ATOM 800 C CA . GLY A 1 99 ? 12.369 2.251 2.568 1.00 76.50 99 GLY A CA 1
ATOM 801 C C . GLY A 1 99 ? 13.441 1.184 2.433 1.00 76.50 99 GLY A C 1
ATOM 802 O O . GLY A 1 99 ? 13.615 0.650 1.346 1.00 76.50 99 GLY A O 1
ATOM 803 N N . GLU A 1 100 ? 14.099 0.815 3.528 1.00 81.56 100 GLU A N 1
ATOM 804 C CA . GLU A 1 100 ? 15.176 -0.182 3.541 1.00 81.56 100 GLU A CA 1
ATOM 805 C C . GLU A 1 100 ? 14.704 -1.581 3.975 1.00 81.56 100 GLU A C 1
ATOM 807 O O . GLU A 1 100 ? 15.490 -2.525 4.025 1.00 81.56 100 GLU A O 1
ATOM 812 N N . THR A 1 101 ? 13.414 -1.761 4.280 1.00 83.88 101 THR A N 1
ATOM 813 C CA . THR A 1 101 ? 12.902 -3.036 4.819 1.00 83.88 101 THR A CA 1
ATOM 814 C C . THR A 1 101 ? 13.022 -4.218 3.864 1.00 83.88 101 THR A C 1
ATOM 816 O O . THR A 1 101 ? 13.098 -5.361 4.314 1.00 83.88 101 THR A O 1
ATOM 819 N N . TYR A 1 102 ? 13.115 -3.967 2.557 1.00 87.19 102 TYR A N 1
ATOM 820 C CA . TYR A 1 102 ? 13.369 -5.007 1.559 1.00 87.19 102 TYR A CA 1
ATOM 821 C C . TYR A 1 102 ? 14.745 -5.682 1.720 1.00 87.19 102 TYR A C 1
ATOM 823 O O . TYR A 1 102 ? 14.959 -6.744 1.141 1.00 87.19 102 TYR A O 1
ATOM 831 N N . LEU A 1 103 ? 15.662 -5.098 2.506 1.00 89.06 103 LEU A N 1
ATOM 832 C CA . LEU A 1 103 ? 16.952 -5.697 2.869 1.00 89.06 103 LEU A CA 1
ATOM 833 C C . LEU A 1 103 ? 16.838 -6.717 4.009 1.00 89.06 103 LEU A C 1
ATOM 835 O O . LEU A 1 103 ? 17.723 -7.554 4.171 1.00 89.06 103 LEU A O 1
ATOM 839 N N . ALA A 1 104 ? 15.768 -6.649 4.803 1.00 89.25 104 ALA A N 1
ATOM 840 C CA . ALA A 1 104 ? 15.548 -7.516 5.957 1.00 89.25 104 ALA A CA 1
ATOM 841 C C . ALA A 1 104 ? 14.092 -8.032 6.036 1.00 89.25 104 ALA A C 1
ATOM 843 O O . ALA A 1 104 ? 13.446 -7.877 7.078 1.00 89.25 104 ALA A O 1
ATOM 844 N N . PRO A 1 105 ? 13.557 -8.679 4.979 1.00 88.44 105 PRO A N 1
ATOM 845 C CA . PRO A 1 105 ? 12.184 -9.194 4.982 1.00 88.44 105 PRO A CA 1
ATOM 846 C C . PRO A 1 105 ? 11.971 -10.256 6.072 1.00 88.44 105 PRO A C 1
ATOM 848 O O . PRO A 1 105 ? 10.936 -10.267 6.736 1.00 88.44 105 PRO A O 1
ATOM 851 N N . ASP A 1 106 ? 12.984 -11.081 6.340 1.00 89.00 106 ASP A N 1
ATOM 852 C CA . ASP A 1 106 ? 12.938 -12.105 7.390 1.00 89.00 106 ASP A CA 1
ATOM 853 C C . ASP A 1 106 ? 12.790 -11.509 8.795 1.00 89.00 106 ASP A C 1
ATOM 855 O O . ASP A 1 106 ? 12.258 -12.154 9.696 1.00 89.00 106 ASP A O 1
ATOM 859 N N . LEU A 1 107 ? 13.282 -10.285 9.016 1.00 87.25 107 LEU A N 1
ATOM 860 C CA . LEU A 1 107 ? 13.131 -9.600 10.298 1.00 87.25 107 LEU A CA 1
ATOM 861 C C . LEU A 1 107 ? 11.686 -9.129 10.488 1.00 87.25 107 LEU A C 1
ATOM 863 O O . LEU A 1 107 ? 11.138 -9.272 11.577 1.00 87.25 107 LEU A O 1
ATOM 867 N N . LEU A 1 108 ? 11.047 -8.643 9.423 1.00 84.81 108 LEU A N 1
ATOM 868 C CA . LEU A 1 108 ? 9.644 -8.229 9.454 1.00 84.81 108 LEU A CA 1
ATOM 869 C C . LEU A 1 108 ? 8.699 -9.389 9.759 1.00 84.81 108 LEU A C 1
ATOM 871 O O . LEU A 1 108 ? 7.751 -9.225 10.524 1.00 84.81 108 LEU A O 1
ATOM 875 N N . GLN A 1 109 ? 8.974 -10.570 9.211 1.00 84.31 109 GLN A N 1
ATOM 876 C CA . GLN A 1 109 ? 8.164 -11.764 9.459 1.00 84.31 109 GLN A CA 1
ATOM 877 C C . GLN A 1 109 ? 8.242 -12.265 10.910 1.00 84.31 109 GLN A C 1
ATOM 879 O O . GLN A 1 109 ? 7.389 -13.039 11.331 1.00 84.31 109 GLN A O 1
ATOM 884 N N . LYS A 1 110 ? 9.238 -11.820 11.689 1.00 87.75 110 LYS A N 1
ATOM 885 C CA . LYS A 1 110 ? 9.392 -12.163 13.114 1.00 87.75 110 LYS A CA 1
ATOM 886 C C . LYS A 1 110 ? 8.585 -11.266 14.052 1.00 87.75 110 LYS A C 1
ATOM 888 O O . LYS A 1 110 ? 8.708 -11.406 15.267 1.00 87.75 110 LYS A O 1
ATOM 893 N N . THR A 1 111 ? 7.820 -10.314 13.528 1.00 84.75 111 THR A N 1
ATOM 894 C CA . THR A 1 111 ? 6.885 -9.532 14.345 1.00 84.75 111 THR A CA 1
ATOM 895 C C . THR A 1 111 ? 5.834 -10.447 14.971 1.00 84.75 111 THR A C 1
ATOM 897 O O . THR A 1 111 ? 5.492 -11.486 14.408 1.00 84.75 111 THR A O 1
ATOM 900 N N . TRP A 1 112 ? 5.328 -10.072 16.151 1.00 63.91 112 TRP A N 1
ATOM 901 C CA . TRP A 1 112 ? 4.385 -10.897 16.921 1.00 63.91 112 TRP A CA 1
ATOM 902 C C . TRP A 1 112 ? 3.121 -11.284 16.118 1.00 63.91 112 TRP A C 1
ATOM 904 O O . TRP A 1 112 ? 2.499 -12.301 16.416 1.00 63.91 112 TRP A O 1
ATOM 914 N N . MET A 1 113 ? 2.766 -10.519 15.071 1.00 64.69 113 MET A N 1
ATOM 915 C CA . MET A 1 113 ? 1.667 -10.767 14.125 1.00 64.69 113 MET A CA 1
ATOM 916 C C . MET A 1 113 ? 1.926 -10.075 12.763 1.00 64.69 113 MET A C 1
ATOM 918 O O . MET A 1 113 ? 2.853 -9.279 12.636 1.00 64.69 113 MET A O 1
ATOM 922 N N . CYS A 1 114 ? 1.103 -10.361 11.740 1.00 60.59 114 CYS A N 1
ATOM 923 C CA . CYS A 1 114 ? 1.237 -9.799 10.387 1.00 60.59 114 CYS A CA 1
ATOM 924 C C . CYS A 1 114 ? 1.309 -8.267 10.387 1.00 60.59 114 CYS A C 1
ATOM 926 O O . CYS A 1 114 ? 0.373 -7.600 10.818 1.00 60.59 114 CYS A O 1
ATOM 928 N N . THR A 1 115 ? 2.389 -7.728 9.825 1.00 60.59 115 THR A N 1
ATOM 929 C CA . THR A 1 115 ? 2.611 -6.285 9.731 1.00 60.59 115 THR A CA 1
ATOM 930 C C . THR A 1 115 ? 2.405 -5.789 8.302 1.00 60.59 115 THR A C 1
ATOM 932 O O . THR A 1 115 ? 2.791 -6.457 7.339 1.00 60.59 115 THR A O 1
ATOM 935 N N . PHE A 1 116 ? 1.828 -4.597 8.163 1.00 61.38 116 PHE A N 1
ATOM 936 C CA . PHE A 1 116 ? 1.671 -3.912 6.884 1.00 61.38 116 PHE A CA 1
ATOM 937 C C . PHE A 1 116 ? 2.806 -2.912 6.647 1.00 61.38 116 PHE A C 1
ATOM 939 O O . PHE A 1 116 ? 3.288 -2.258 7.572 1.00 61.38 116 PHE A O 1
ATOM 946 N N . LEU A 1 117 ? 3.234 -2.758 5.396 1.00 64.19 117 LEU A N 1
ATOM 947 C CA . LEU A 1 117 ? 4.262 -1.779 5.038 1.00 64.19 117 LEU A CA 1
ATOM 948 C C . LEU A 1 117 ? 3.669 -0.636 4.226 1.00 64.19 117 LEU A C 1
ATOM 950 O O . LEU A 1 117 ? 3.170 -0.852 3.120 1.00 64.19 117 LEU A O 1
ATOM 954 N N . PHE A 1 118 ? 3.786 0.587 4.740 1.00 59.09 118 PHE A N 1
ATOM 955 C CA . PHE A 1 118 ? 3.510 1.802 3.982 1.00 59.09 118 PHE A CA 1
ATOM 956 C C . PHE A 1 118 ? 4.814 2.321 3.392 1.00 59.09 118 PHE A C 1
ATOM 958 O O . PHE A 1 118 ? 5.607 2.994 4.058 1.00 59.09 118 PHE A O 1
ATOM 965 N N . GLN A 1 119 ? 5.020 2.001 2.114 1.00 59.06 119 GLN A N 1
ATOM 966 C CA . GLN A 1 119 ? 6.151 2.498 1.350 1.00 59.06 119 GLN A CA 1
ATOM 967 C C . GLN A 1 119 ? 5.678 3.627 0.440 1.00 59.06 119 GLN A C 1
ATOM 969 O O . GLN A 1 119 ? 4.945 3.405 -0.523 1.00 59.06 119 GLN A O 1
ATOM 974 N N . LEU A 1 120 ? 6.107 4.852 0.735 1.00 52.84 120 LEU A N 1
ATOM 975 C CA . LEU A 1 120 ? 5.959 5.954 -0.206 1.00 52.84 120 LEU A CA 1
ATOM 976 C C . LEU A 1 120 ? 7.180 5.962 -1.130 1.00 52.84 120 LEU A C 1
ATOM 978 O O . LEU A 1 120 ? 8.306 5.990 -0.634 1.00 52.84 120 LEU A O 1
ATOM 982 N N . PRO A 1 121 ? 6.992 5.955 -2.458 1.00 47.62 121 PRO A N 1
ATOM 983 C CA . PRO A 1 121 ? 8.084 6.247 -3.361 1.00 47.62 121 PRO A CA 1
ATOM 984 C C . PRO A 1 121 ? 8.383 7.748 -3.242 1.00 47.62 121 PRO A C 1
ATOM 986 O O . PRO A 1 121 ? 7.454 8.555 -3.228 1.00 47.62 121 PRO A O 1
ATOM 989 N N . GLN A 1 122 ? 9.665 8.121 -3.219 1.00 50.47 122 GLN A N 1
ATOM 990 C CA . GLN A 1 122 ? 10.185 9.494 -3.397 1.00 50.47 122 GLN A CA 1
ATOM 991 C C . GLN A 1 122 ? 10.568 10.344 -2.171 1.00 50.47 122 GLN A C 1
ATOM 993 O O . GLN A 1 122 ? 10.840 11.536 -2.333 1.00 50.47 122 GLN A O 1
ATOM 998 N N . GLU A 1 123 ? 10.700 9.786 -0.970 1.00 51.91 123 GLU A N 1
ATOM 999 C CA . GLU A 1 123 ? 11.434 10.488 0.112 1.00 51.91 123 GLU A CA 1
ATOM 1000 C C . GLU A 1 123 ? 12.908 10.045 0.201 1.00 51.91 123 GLU A C 1
ATOM 1002 O O . GLU A 1 123 ? 13.712 10.669 0.899 1.00 51.91 123 GLU A O 1
ATOM 1007 N N . ASP A 1 124 ? 13.267 9.032 -0.589 1.00 54.59 124 ASP A N 1
ATOM 1008 C CA . ASP A 1 124 ? 14.461 8.186 -0.477 1.00 54.59 124 ASP A CA 1
ATOM 1009 C C . ASP A 1 124 ? 15.795 8.877 -0.800 1.00 54.59 124 ASP A C 1
ATOM 1011 O O . ASP A 1 124 ? 16.842 8.260 -0.876 1.00 54.59 124 ASP A O 1
ATOM 1015 N N . TRP A 1 125 ? 15.800 10.191 -0.984 1.00 54.84 125 TRP A N 1
ATOM 1016 C CA . TRP A 1 125 ? 17.017 10.951 -1.285 1.00 54.84 125 TRP A CA 1
ATOM 1017 C C . TRP A 1 125 ? 17.110 12.272 -0.516 1.00 54.84 125 TRP A C 1
ATOM 1019 O O . TRP A 1 125 ? 18.066 13.026 -0.691 1.00 54.84 125 TRP A O 1
ATOM 1029 N N . LYS A 1 126 ? 16.145 12.560 0.370 1.00 58.56 126 LYS A N 1
ATOM 1030 C CA . LYS A 1 126 ? 16.159 13.769 1.214 1.00 58.56 126 LYS A CA 1
ATOM 1031 C C . LYS A 1 126 ? 16.917 13.569 2.527 1.00 58.56 126 LYS A C 1
ATOM 1033 O O . LYS A 1 126 ? 17.363 14.546 3.126 1.00 58.56 126 LYS A O 1
ATOM 1038 N N . LYS A 1 127 ? 17.022 12.322 2.998 1.00 60.97 127 LYS A N 1
ATOM 1039 C CA . LYS A 1 127 ? 17.604 11.947 4.296 1.00 60.97 127 LYS A CA 1
ATOM 1040 C C . LYS A 1 127 ? 18.577 10.789 4.118 1.00 60.97 127 LYS A C 1
ATOM 1042 O O . LYS A 1 127 ? 18.394 9.954 3.235 1.00 60.97 127 LYS A O 1
ATOM 1047 N N . ARG A 1 128 ? 19.606 10.737 4.966 1.00 69.25 128 ARG A N 1
ATOM 1048 C CA . ARG A 1 128 ? 20.656 9.712 4.887 1.00 69.25 128 ARG A CA 1
ATOM 1049 C C . ARG A 1 128 ? 20.090 8.308 5.111 1.00 69.25 128 ARG A C 1
ATOM 1051 O O . ARG A 1 128 ? 20.538 7.368 4.474 1.00 69.25 128 ARG A O 1
ATOM 1058 N N . GLU A 1 129 ? 19.093 8.208 5.979 1.00 65.31 129 GLU A N 1
ATOM 1059 C CA . GLU A 1 129 ? 18.395 6.986 6.386 1.00 65.31 129 GLU A CA 1
ATOM 1060 C C . GLU A 1 129 ? 17.410 6.467 5.332 1.00 65.31 129 GLU A C 1
ATOM 1062 O O . GLU A 1 129 ? 16.893 5.367 5.468 1.00 65.31 129 GLU A O 1
ATOM 1067 N N . ALA A 1 130 ? 17.116 7.264 4.304 1.00 68.75 130 ALA A N 1
ATOM 1068 C CA . ALA A 1 130 ? 16.219 6.877 3.223 1.00 68.75 130 ALA A CA 1
ATOM 1069 C C . ALA A 1 130 ? 16.980 6.611 1.912 1.00 68.75 130 ALA A C 1
ATOM 1071 O O . ALA A 1 130 ? 16.373 6.174 0.944 1.00 68.75 130 ALA A O 1
ATOM 1072 N N . TYR A 1 131 ? 18.306 6.827 1.892 1.00 75.62 131 TYR A N 1
ATOM 1073 C CA . TYR A 1 131 ? 19.147 6.829 0.685 1.00 75.62 131 TYR A CA 1
ATOM 1074 C C . TYR A 1 131 ? 19.115 5.517 -0.109 1.00 75.62 131 TYR A C 1
ATOM 1076 O O . TYR A 1 131 ? 19.360 5.511 -1.313 1.00 75.62 131 TYR A O 1
ATOM 1084 N N . ARG A 1 132 ? 18.836 4.399 0.565 1.00 79.94 132 ARG A N 1
ATOM 1085 C CA . ARG A 1 132 ? 18.784 3.062 -0.040 1.00 79.94 132 ARG A CA 1
ATOM 1086 C C . ARG A 1 132 ? 17.378 2.639 -0.450 1.00 79.94 132 ARG A C 1
ATOM 1088 O O . ARG A 1 132 ? 17.164 1.466 -0.758 1.00 79.94 132 ARG A O 1
ATOM 1095 N N . GLY A 1 133 ? 16.409 3.549 -0.434 1.00 80.62 133 GLY A N 1
ATOM 1096 C CA . GLY A 1 133 ? 15.078 3.256 -0.942 1.00 80.62 133 GLY A CA 1
ATOM 1097 C C . GLY A 1 133 ? 15.106 2.919 -2.434 1.00 80.62 133 GLY A C 1
ATOM 1098 O O . GLY A 1 133 ? 15.956 3.382 -3.192 1.00 80.62 133 GLY A O 1
ATOM 1099 N N . SER A 1 134 ? 14.190 2.050 -2.852 1.00 84.44 134 SER A N 1
ATOM 1100 C CA . SER A 1 134 ? 14.091 1.609 -4.239 1.00 84.44 134 SER A CA 1
ATOM 1101 C C . SER A 1 134 ? 12.638 1.406 -4.637 1.00 84.44 134 SER A C 1
ATOM 1103 O O . SER A 1 134 ? 11.840 0.835 -3.894 1.00 84.44 134 SER A O 1
ATOM 1105 N N . GLU A 1 135 ? 12.297 1.790 -5.862 1.00 85.81 135 GLU A N 1
ATOM 1106 C CA . GLU A 1 135 ? 10.966 1.617 -6.443 1.00 85.81 135 GLU A CA 1
ATOM 1107 C C . GLU A 1 135 ? 10.599 0.137 -6.628 1.00 85.81 135 GLU A C 1
ATOM 1109 O O . GLU A 1 135 ? 9.418 -0.212 -6.695 1.00 85.81 135 GLU A O 1
ATOM 1114 N N . PHE A 1 136 ? 11.607 -0.741 -6.664 1.00 88.81 136 PHE A N 1
ATOM 1115 C CA . PHE A 1 136 ? 11.453 -2.192 -6.757 1.00 88.81 136 PHE A CA 1
ATOM 1116 C C . PHE A 1 136 ? 11.238 -2.867 -5.394 1.00 88.81 136 PHE A C 1
ATOM 1118 O O . PHE A 1 136 ? 10.868 -4.044 -5.356 1.00 88.81 136 PHE A O 1
ATOM 1125 N N . ALA A 1 137 ? 11.423 -2.147 -4.280 1.00 87.88 137 ALA A N 1
ATOM 1126 C CA . ALA A 1 137 ? 11.294 -2.696 -2.931 1.00 87.88 137 ALA A CA 1
ATOM 1127 C C . ALA A 1 137 ? 9.935 -3.381 -2.689 1.00 87.88 137 ALA A C 1
ATOM 1129 O O . ALA A 1 137 ? 9.931 -4.504 -2.178 1.00 87.88 137 ALA A O 1
ATOM 1130 N N . PRO A 1 138 ? 8.780 -2.827 -3.122 1.00 88.19 138 PRO A N 1
ATOM 1131 C CA . PRO A 1 138 ? 7.502 -3.494 -2.883 1.00 88.19 138 PRO A CA 1
ATOM 1132 C C . PRO A 1 138 ? 7.339 -4.815 -3.622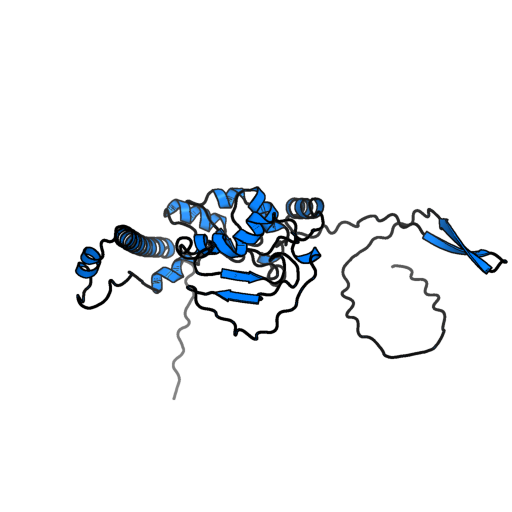 1.00 88.19 138 PRO A C 1
ATOM 1134 O O . PRO A 1 138 ? 6.641 -5.696 -3.133 1.00 88.19 138 PRO A O 1
ATOM 1137 N N . ARG A 1 139 ? 7.994 -4.980 -4.779 1.00 90.31 139 ARG A N 1
ATOM 1138 C CA . ARG A 1 139 ? 8.002 -6.258 -5.495 1.00 90.31 139 ARG A CA 1
ATOM 1139 C C . ARG A 1 139 ? 8.783 -7.310 -4.709 1.00 90.31 139 ARG A C 1
ATOM 1141 O O . ARG A 1 139 ? 8.296 -8.422 -4.552 1.00 90.31 139 ARG A O 1
ATOM 1148 N N . VAL A 1 140 ? 9.952 -6.945 -4.176 1.00 90.81 140 VAL A N 1
ATOM 1149 C CA . VAL A 1 140 ? 10.759 -7.831 -3.317 1.00 90.81 140 VAL A CA 1
ATOM 1150 C C . VAL A 1 140 ? 9.966 -8.242 -2.076 1.00 90.81 140 VAL A C 1
ATOM 1152 O O . VAL A 1 140 ? 9.899 -9.422 -1.751 1.00 90.81 140 VAL A O 1
ATOM 1155 N N . LEU A 1 141 ? 9.316 -7.291 -1.408 1.00 89.31 141 LEU A N 1
ATOM 1156 C CA . LEU A 1 141 ? 8.523 -7.543 -0.203 1.00 89.31 141 LEU A CA 1
ATOM 1157 C C . LEU A 1 141 ? 7.291 -8.416 -0.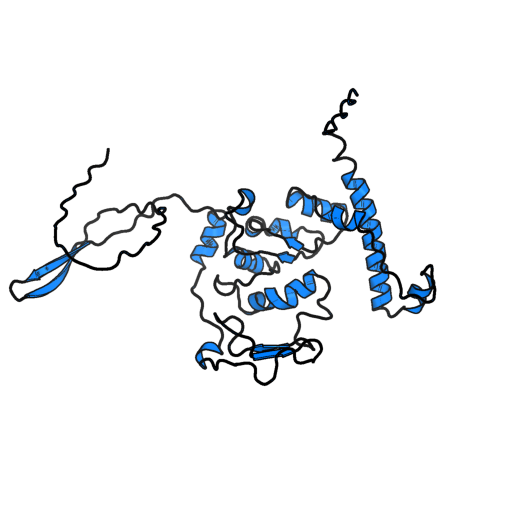483 1.00 89.31 141 LEU A C 1
ATOM 1159 O O . LEU A 1 141 ? 7.028 -9.362 0.260 1.00 89.31 141 LEU A O 1
ATOM 1163 N N . ALA A 1 142 ? 6.583 -8.162 -1.587 1.00 89.75 142 ALA A N 1
ATOM 1164 C CA . ALA A 1 142 ? 5.443 -8.973 -2.005 1.00 89.75 142 ALA A CA 1
ATOM 1165 C C . ALA A 1 142 ? 5.846 -10.422 -2.334 1.00 89.75 142 ALA A C 1
ATOM 1167 O O . ALA A 1 142 ? 5.115 -11.348 -1.988 1.00 89.75 142 ALA A O 1
ATOM 1168 N N . GLU A 1 143 ? 7.023 -10.638 -2.936 1.00 90.75 143 GLU A N 1
ATOM 1169 C CA . GLU A 1 143 ? 7.582 -11.982 -3.169 1.00 90.75 143 GLU A CA 1
ATOM 1170 C C . GLU A 1 143 ? 7.889 -12.728 -1.855 1.00 90.75 143 GLU A C 1
ATOM 1172 O O . GLU A 1 143 ? 7.808 -13.953 -1.818 1.00 90.75 143 GLU A O 1
ATOM 1177 N N . HIS A 1 144 ? 8.157 -12.005 -0.762 1.00 90.38 144 HIS A N 1
ATOM 1178 C CA . HIS A 1 144 ? 8.298 -12.562 0.591 1.00 90.38 144 HIS A CA 1
ATOM 1179 C C . HIS A 1 144 ? 6.957 -12.664 1.344 1.00 90.38 144 HIS A C 1
ATOM 1181 O O . HIS A 1 144 ? 6.942 -12.888 2.553 1.00 90.38 144 HIS A O 1
ATOM 1187 N N . GLY A 1 145 ? 5.822 -12.481 0.662 1.00 88.19 145 GLY A N 1
ATOM 1188 C CA . GLY A 1 145 ? 4.491 -12.577 1.264 1.00 88.19 145 GLY A CA 1
ATOM 1189 C C . GLY A 1 145 ? 4.134 -11.421 2.202 1.00 88.19 145 GLY A C 1
ATOM 1190 O O . GLY A 1 145 ? 3.181 -11.540 2.969 1.00 88.19 145 GLY A O 1
ATOM 1191 N N . ILE A 1 146 ? 4.874 -10.309 2.157 1.00 87.50 146 ILE A N 1
ATOM 1192 C CA . ILE A 1 146 ? 4.625 -9.141 3.005 1.00 87.50 146 ILE A CA 1
ATOM 1193 C C . ILE A 1 146 ? 3.695 -8.170 2.258 1.00 87.50 146 ILE A C 1
ATOM 1195 O O . ILE A 1 146 ? 4.048 -7.706 1.168 1.00 87.50 146 ILE A O 1
ATOM 1199 N N . PRO A 1 147 ? 2.509 -7.834 2.804 1.00 86.19 147 PRO A N 1
ATOM 1200 C CA . PRO A 1 147 ? 1.600 -6.883 2.176 1.00 86.19 147 PRO A CA 1
ATOM 1201 C C . PRO A 1 147 ? 2.178 -5.464 2.157 1.00 86.19 147 PRO A C 1
ATOM 1203 O O . PRO A 1 147 ? 2.625 -4.933 3.175 1.00 86.19 147 PRO A O 1
ATOM 1206 N N . VAL A 1 148 ? 2.105 -4.827 0.991 1.00 86.62 148 VAL A N 1
ATOM 1207 C CA . VAL A 1 148 ? 2.642 -3.484 0.741 1.00 86.62 148 VAL A CA 1
ATOM 1208 C C . VAL A 1 148 ? 1.526 -2.515 0.375 1.00 86.62 148 VAL A C 1
ATOM 1210 O O . VAL A 1 148 ? 0.580 -2.887 -0.320 1.00 86.62 148 VAL A O 1
ATOM 1213 N N . VAL A 1 149 ? 1.654 -1.263 0.804 1.00 84.06 149 VAL A N 1
ATOM 1214 C CA . VAL A 1 149 ? 0.789 -0.138 0.434 1.00 84.06 149 VAL A CA 1
ATOM 1215 C C . VAL A 1 149 ? 1.603 0.821 -0.436 1.00 84.06 149 VAL A C 1
ATOM 1217 O O . VAL A 1 149 ? 2.276 1.713 0.071 1.00 84.06 149 VAL A O 1
ATOM 1220 N N . MET A 1 150 ? 1.595 0.595 -1.755 1.00 78.62 150 MET A N 1
ATOM 1221 C CA . MET A 1 150 ? 2.266 1.436 -2.754 1.00 78.62 150 MET A CA 1
ATOM 1222 C C . MET A 1 150 ? 1.704 1.193 -4.162 1.00 78.62 150 MET A C 1
ATOM 1224 O O . MET A 1 150 ? 1.453 0.051 -4.559 1.00 78.62 150 MET A O 1
ATOM 1228 N N . LYS A 1 151 ? 1.587 2.252 -4.974 1.00 75.62 151 LYS A N 1
ATOM 1229 C CA . LYS A 1 151 ? 1.276 2.136 -6.409 1.00 75.62 151 LYS A CA 1
ATOM 1230 C C . LYS A 1 151 ? 2.538 1.772 -7.203 1.00 75.62 151 LYS A C 1
ATOM 1232 O O . LYS A 1 151 ? 3.217 2.645 -7.733 1.00 75.62 151 LYS A O 1
ATOM 1237 N N . ALA A 1 152 ? 2.847 0.478 -7.284 1.00 79.75 152 ALA A N 1
ATOM 1238 C CA . ALA A 1 152 ? 4.113 -0.022 -7.839 1.00 79.75 152 ALA A CA 1
ATOM 1239 C C . ALA A 1 152 ? 3.968 -0.919 -9.083 1.00 79.75 152 ALA A C 1
ATOM 1241 O O . ALA A 1 152 ? 4.924 -1.589 -9.467 1.00 79.75 152 ALA A O 1
ATOM 1242 N N . HIS A 1 153 ? 2.795 -0.950 -9.729 1.00 89.31 153 HIS A N 1
ATOM 1243 C CA . HIS A 1 153 ? 2.564 -1.851 -10.868 1.00 89.31 153 HIS A CA 1
ATOM 1244 C C . HIS A 1 153 ? 3.563 -1.634 -12.014 1.00 89.31 153 HIS A C 1
ATOM 1246 O O . HIS A 1 153 ? 4.085 -2.594 -12.573 1.00 89.31 153 HIS A O 1
ATOM 1252 N N . TYR A 1 154 ? 3.884 -0.370 -12.317 1.00 90.25 154 TYR A N 1
ATOM 1253 C CA . TYR A 1 154 ? 4.863 -0.040 -13.353 1.00 90.25 154 TYR A CA 1
ATOM 1254 C C . TYR A 1 154 ? 6.239 -0.657 -13.071 1.00 90.25 154 TYR A C 1
ATOM 1256 O O . TYR A 1 154 ? 6.865 -1.149 -13.995 1.00 90.25 154 TYR A O 1
ATOM 1264 N N . TYR A 1 155 ? 6.669 -0.717 -11.807 1.00 89.31 155 TYR A N 1
ATOM 1265 C CA . TYR A 1 155 ? 7.965 -1.267 -11.386 1.00 89.31 155 TYR A CA 1
ATOM 1266 C C . TYR A 1 155 ? 7.950 -2.796 -11.187 1.00 89.31 155 TYR A C 1
ATOM 1268 O O . TYR A 1 155 ? 8.825 -3.365 -10.535 1.00 89.31 155 TYR A O 1
ATOM 1276 N N . GLY A 1 156 ? 6.961 -3.484 -11.762 1.00 89.12 156 GLY A N 1
ATOM 1277 C CA . GLY A 1 156 ? 6.900 -4.943 -11.812 1.00 89.12 156 GLY A CA 1
ATOM 1278 C C . GLY A 1 156 ? 6.145 -5.610 -10.663 1.00 89.12 156 GLY A C 1
ATOM 1279 O O . GLY A 1 156 ? 6.225 -6.828 -10.538 1.00 89.12 156 GLY A O 1
ATOM 1280 N N . LEU A 1 157 ? 5.422 -4.862 -9.821 1.00 90.75 157 LEU A N 1
ATOM 1281 C CA . LEU A 1 157 ? 4.482 -5.477 -8.880 1.00 90.75 157 LEU A CA 1
ATOM 1282 C C . LEU A 1 157 ? 3.282 -6.055 -9.646 1.00 90.75 157 LEU A C 1
ATOM 1284 O O . LEU A 1 157 ? 2.701 -5.376 -10.501 1.00 90.75 157 LEU A O 1
ATOM 1288 N N . ASP A 1 158 ? 2.884 -7.282 -9.314 1.00 92.06 158 ASP A N 1
ATOM 1289 C CA . ASP A 1 158 ? 1.760 -7.946 -9.975 1.00 92.06 158 ASP A CA 1
ATOM 1290 C C . ASP A 1 158 ? 0.447 -7.143 -9.847 1.00 92.06 158 ASP A C 1
ATOM 1292 O O . ASP A 1 158 ? 0.230 -6.451 -8.848 1.00 92.06 158 ASP A O 1
ATOM 1296 N N . PRO A 1 159 ? -0.474 -7.231 -10.827 1.00 92.50 159 PRO A N 1
ATOM 1297 C CA . PRO A 1 159 ? -1.677 -6.394 -10.864 1.00 92.50 159 PRO A CA 1
ATOM 1298 C C . PRO A 1 159 ? -2.577 -6.514 -9.632 1.00 92.50 159 PRO A C 1
ATOM 1300 O O . PRO A 1 159 ? -3.111 -5.515 -9.155 1.00 92.50 159 PRO A O 1
ATOM 1303 N N . ILE A 1 160 ? -2.751 -7.737 -9.124 1.00 91.56 160 ILE A N 1
ATOM 1304 C CA . ILE A 1 160 ? -3.618 -8.024 -7.976 1.00 91.56 160 ILE A CA 1
ATOM 1305 C C . ILE A 1 160 ? -3.058 -7.377 -6.700 1.00 91.56 160 ILE A C 1
ATOM 1307 O O . ILE A 1 160 ? -3.765 -6.551 -6.117 1.00 91.56 160 ILE A O 1
ATOM 1311 N N . PRO A 1 161 ? -1.809 -7.658 -6.268 1.00 90.88 161 PRO A N 1
ATOM 1312 C CA . PRO A 1 161 ? -1.241 -6.976 -5.109 1.00 90.88 161 PRO A CA 1
ATOM 1313 C C . PRO A 1 161 ? -1.097 -5.464 -5.328 1.00 90.88 161 PRO A C 1
ATOM 1315 O O . PRO A 1 161 ? -1.237 -4.714 -4.368 1.00 90.88 161 PRO A O 1
ATOM 1318 N N . ALA A 1 162 ? -0.901 -4.990 -6.564 1.00 91.81 162 ALA A N 1
ATOM 1319 C CA . ALA A 1 162 ? -0.848 -3.558 -6.865 1.00 91.81 162 ALA A CA 1
ATOM 1320 C C . ALA A 1 162 ? -2.201 -2.829 -6.755 1.00 91.81 162 ALA A C 1
ATOM 1322 O O . ALA A 1 162 ? -2.218 -1.625 -6.515 1.00 91.81 162 ALA A O 1
ATOM 1323 N N . LEU A 1 163 ? -3.331 -3.516 -6.950 1.00 91.75 163 LEU A N 1
ATOM 1324 C CA . LEU A 1 163 ? -4.659 -2.959 -6.662 1.00 91.75 163 LEU A CA 1
ATOM 1325 C C . LEU A 1 163 ? -4.992 -3.077 -5.176 1.00 91.75 163 LEU A C 1
ATOM 1327 O O . LEU A 1 163 ? -5.485 -2.119 -4.578 1.00 91.75 163 LEU A O 1
ATOM 1331 N N . ALA A 1 164 ? -4.684 -4.226 -4.568 1.00 90.94 164 ALA A N 1
ATOM 1332 C CA . ALA A 1 164 ? -4.878 -4.452 -3.139 1.00 90.94 164 ALA A CA 1
ATOM 1333 C C . ALA A 1 164 ? -4.117 -3.416 -2.299 1.00 90.94 164 ALA A C 1
ATOM 1335 O O . ALA A 1 164 ? -4.655 -2.918 -1.311 1.00 90.94 164 ALA A O 1
ATOM 1336 N N . SER A 1 165 ? -2.913 -3.028 -2.735 1.00 89.81 165 SER A N 1
ATOM 1337 C CA . SER A 1 165 ? -2.053 -2.059 -2.051 1.00 89.81 165 SER A CA 1
ATOM 1338 C C . SER A 1 165 ? -2.675 -0.675 -1.875 1.00 89.81 165 SER A C 1
ATOM 1340 O O . SER A 1 165 ? -2.243 0.060 -1.000 1.00 89.81 165 SER A O 1
ATOM 1342 N N . VAL A 1 166 ? -3.688 -0.309 -2.662 1.00 89.56 166 VAL A N 1
ATOM 1343 C CA . VAL A 1 166 ? -4.405 0.974 -2.553 1.00 89.56 166 VAL A CA 1
ATOM 1344 C C . VAL A 1 166 ? -5.877 0.804 -2.164 1.00 89.56 166 VAL A C 1
ATOM 1346 O O . VAL A 1 166 ? -6.619 1.780 -2.151 1.00 89.56 166 VAL A O 1
ATOM 1349 N N . THR A 1 167 ? -6.312 -0.423 -1.861 1.00 91.31 167 THR A N 1
ATOM 1350 C CA . THR A 1 167 ? -7.706 -0.751 -1.518 1.00 91.31 167 THR A CA 1
ATOM 1351 C C . THR A 1 167 ? -7.775 -1.591 -0.243 1.00 91.31 167 THR A C 1
ATOM 1353 O O . THR A 1 167 ? -7.837 -1.050 0.858 1.00 91.31 167 THR A O 1
ATOM 1356 N N . SER A 1 168 ? -7.724 -2.919 -0.361 1.00 90.25 168 SER A N 1
ATOM 1357 C CA . SER A 1 168 ? -7.932 -3.837 0.757 1.00 90.25 168 SER A CA 1
ATOM 1358 C C . SER A 1 168 ? -6.781 -3.855 1.761 1.00 90.25 168 SER A C 1
ATOM 1360 O O . SER A 1 168 ? -7.007 -4.101 2.940 1.00 90.25 168 SER A O 1
ATOM 1362 N N . THR A 1 169 ? -5.539 -3.644 1.314 1.00 89.38 169 THR A N 1
ATOM 1363 C CA . THR A 1 169 ? -4.355 -3.688 2.184 1.00 89.38 169 THR A CA 1
ATOM 1364 C C . THR A 1 169 ? -4.370 -2.561 3.219 1.00 89.38 169 THR A C 1
ATOM 1366 O O . THR A 1 169 ? -4.319 -2.888 4.402 1.00 89.38 169 THR A O 1
ATOM 1369 N N . PRO A 1 170 ? -4.500 -1.269 2.845 1.00 87.25 170 PRO A N 1
ATOM 1370 C CA . PRO A 1 170 ? -4.593 -0.198 3.837 1.00 87.25 170 PRO A CA 1
ATOM 1371 C C . PRO A 1 170 ? -5.859 -0.309 4.698 1.00 87.25 170 PRO A C 1
ATOM 1373 O O . PRO A 1 170 ? -5.783 -0.087 5.900 1.00 87.25 170 PRO A O 1
ATOM 1376 N N . ALA A 1 171 ? -6.994 -0.745 4.136 1.00 88.06 171 ALA A N 1
ATOM 1377 C CA . ALA A 1 171 ? -8.212 -0.977 4.915 1.00 88.06 171 ALA A CA 1
ATOM 1378 C C . ALA A 1 171 ? -8.003 -2.020 6.027 1.00 88.06 171 ALA A C 1
ATOM 1380 O O . ALA A 1 171 ? -8.375 -1.792 7.176 1.00 88.06 171 ALA A O 1
ATOM 1381 N N . LYS A 1 172 ? -7.355 -3.148 5.710 1.00 85.50 172 LYS A N 1
ATOM 1382 C CA . LYS A 1 172 ? -6.993 -4.171 6.702 1.00 85.50 172 LYS A CA 1
ATOM 1383 C C . LYS A 1 172 ? -5.959 -3.662 7.706 1.00 85.50 172 LYS A C 1
ATOM 1385 O O . LYS A 1 172 ? -6.100 -3.956 8.887 1.00 85.50 172 LYS A O 1
ATOM 1390 N N . ALA A 1 173 ? -4.968 -2.891 7.255 1.00 82.38 173 ALA A N 1
ATOM 1391 C CA . ALA A 1 173 ? -3.936 -2.317 8.118 1.00 82.38 173 ALA A CA 1
ATOM 1392 C C . ALA A 1 173 ? -4.512 -1.375 9.182 1.00 82.38 173 ALA A C 1
ATOM 1394 O O . ALA A 1 173 ? -4.072 -1.397 10.325 1.00 82.38 173 ALA A O 1
ATOM 1395 N N . SER A 1 174 ? -5.528 -0.591 8.820 1.00 82.38 174 SER A N 1
ATOM 1396 C CA . SER A 1 174 ? -6.226 0.319 9.733 1.00 82.38 174 SER A CA 1
ATOM 1397 C C . SER A 1 174 ? -7.352 -0.347 10.532 1.00 82.38 174 SER A C 1
ATOM 1399 O O . SER A 1 174 ? -8.098 0.346 11.211 1.00 82.38 174 SER A O 1
ATOM 1401 N N . GLY A 1 175 ? -7.538 -1.668 10.424 1.00 82.62 175 GLY A N 1
ATOM 1402 C CA . GLY A 1 175 ? -8.636 -2.376 11.092 1.00 82.62 175 GLY A CA 1
ATOM 1403 C C . GLY A 1 175 ? -10.030 -2.116 10.500 1.00 82.62 175 GLY A C 1
ATOM 1404 O O . GLY A 1 175 ? -11.009 -2.643 11.011 1.00 82.62 175 GLY A O 1
ATOM 1405 N N . LEU A 1 176 ? -10.136 -1.372 9.394 1.00 85.44 176 LEU A N 1
ATOM 1406 C CA . LEU A 1 176 ? -11.392 -1.008 8.718 1.00 85.44 176 LEU A CA 1
ATOM 1407 C C . LEU A 1 176 ? -11.753 -1.941 7.550 1.00 85.44 176 LEU A C 1
ATOM 1409 O O . LEU A 1 176 ? -12.679 -1.671 6.787 1.00 85.44 176 LEU A O 1
ATOM 1413 N N . GLY A 1 177 ? -11.035 -3.055 7.391 1.00 84.19 177 GLY A N 1
ATOM 1414 C CA . GLY A 1 177 ? -11.220 -3.992 6.276 1.00 84.19 177 GLY A CA 1
ATOM 1415 C C . GLY A 1 177 ? -12.590 -4.678 6.226 1.00 84.19 177 GLY A C 1
ATOM 1416 O O . GLY A 1 177 ? -12.907 -5.300 5.216 1.00 84.19 177 GLY A O 1
ATOM 1417 N N . TYR A 1 178 ? -13.386 -4.586 7.296 1.00 82.88 178 TYR A N 1
ATOM 1418 C CA . TYR A 1 178 ? -14.770 -5.064 7.333 1.00 82.88 178 TYR A CA 1
ATOM 1419 C C . TYR A 1 178 ? -15.757 -4.091 6.670 1.00 82.88 178 TYR A C 1
ATOM 1421 O O . TYR A 1 178 ? -16.826 -4.519 6.246 1.00 82.88 178 TYR A O 1
ATOM 1429 N N . GLN A 1 179 ? -15.403 -2.806 6.583 1.00 80.56 179 GLN A N 1
ATOM 1430 C CA . GLN A 1 179 ? -16.263 -1.744 6.060 1.00 80.56 179 GLN A CA 1
ATOM 1431 C C . GLN A 1 179 ? -15.806 -1.283 4.673 1.00 80.56 179 GLN A C 1
ATOM 1433 O O . GLN A 1 179 ? -16.619 -1.168 3.762 1.00 80.56 179 GLN A O 1
ATOM 1438 N N . ILE A 1 180 ? -14.500 -1.057 4.499 1.00 87.56 180 ILE A N 1
ATOM 1439 C CA . ILE A 1 180 ? -13.926 -0.460 3.285 1.00 87.56 180 ILE A CA 1
ATOM 1440 C C . ILE A 1 180 ? -12.855 -1.354 2.647 1.00 87.56 180 ILE A C 1
ATOM 1442 O O . ILE A 1 180 ? -12.363 -2.319 3.232 1.00 87.56 180 ILE A O 1
ATOM 1446 N N . GLY A 1 181 ? -12.466 -1.024 1.413 1.00 83.38 181 GLY A N 1
ATOM 1447 C CA . GLY A 1 181 ? -11.385 -1.708 0.692 1.00 83.38 181 GLY A CA 1
ATOM 1448 C C . GLY A 1 181 ? -11.811 -2.973 -0.060 1.00 83.38 181 GLY A C 1
ATOM 1449 O O . GLY A 1 181 ? -10.960 -3.643 -0.646 1.00 83.38 181 GLY A O 1
ATOM 1450 N N . SER A 1 182 ? -13.108 -3.284 -0.091 1.00 84.00 182 SER A N 1
ATOM 1451 C CA . SER A 1 182 ? -13.707 -4.303 -0.960 1.00 84.00 182 SER A CA 1
ATOM 1452 C C . SER A 1 182 ? -14.835 -3.695 -1.803 1.00 84.00 182 SER A C 1
ATOM 1454 O O . SER A 1 182 ? -15.257 -2.568 -1.558 1.00 84.00 182 SER A O 1
ATOM 1456 N N . VAL A 1 183 ? -15.280 -4.411 -2.841 1.00 81.56 183 VAL A N 1
ATOM 1457 C CA . VAL A 1 183 ? -16.367 -3.955 -3.723 1.00 81.56 183 VAL A CA 1
ATOM 1458 C C . VAL A 1 183 ? -17.686 -4.056 -2.952 1.00 81.56 183 VAL A C 1
ATOM 1460 O O . VAL A 1 183 ? -18.300 -5.121 -2.916 1.00 81.56 183 VAL A O 1
ATOM 1463 N N . ALA A 1 184 ? -18.080 -2.956 -2.314 1.00 79.12 184 ALA A N 1
ATOM 1464 C CA . ALA A 1 184 ? -19.305 -2.819 -1.533 1.00 79.12 184 ALA A CA 1
ATOM 1465 C C . ALA A 1 184 ? -20.016 -1.508 -1.917 1.00 79.12 184 ALA A C 1
ATOM 1467 O O . ALA A 1 184 ? -20.274 -1.288 -3.100 1.00 79.12 184 ALA A O 1
ATOM 1468 N N . GLU A 1 185 ? -20.338 -0.649 -0.949 1.00 78.62 185 GLU A N 1
ATOM 1469 C CA . GLU A 1 185 ? -21.075 0.604 -1.178 1.00 78.62 185 GLU A CA 1
ATOM 1470 C C . GLU A 1 185 ? -20.184 1.749 -1.696 1.00 78.62 185 GLU A C 1
ATOM 1472 O O . GLU A 1 185 ? -20.665 2.632 -2.414 1.00 78.62 185 GLU A O 1
ATOM 1477 N N . ASP A 1 186 ? -18.878 1.674 -1.424 1.00 90.81 186 ASP A N 1
ATOM 1478 C CA . ASP A 1 186 ? -17.866 2.601 -1.930 1.00 90.81 186 ASP A CA 1
ATOM 1479 C C . ASP A 1 186 ? -17.278 2.095 -3.250 1.00 90.81 186 ASP A C 1
ATOM 1481 O O . ASP A 1 186 ? -16.541 1.104 -3.300 1.00 90.81 186 ASP A O 1
ATOM 1485 N N . LEU A 1 187 ? -17.599 2.777 -4.351 1.00 93.31 187 LEU A N 1
ATOM 1486 C CA . LEU A 1 187 ? -17.253 2.340 -5.704 1.00 93.31 187 LEU A CA 1
ATOM 1487 C C . LEU A 1 187 ? -16.746 3.498 -6.554 1.00 93.31 187 LEU A C 1
ATOM 1489 O O . LEU A 1 187 ? -17.284 4.603 -6.548 1.00 93.31 187 LEU A O 1
ATOM 1493 N N . VAL A 1 188 ? -15.743 3.214 -7.380 1.00 93.31 188 VAL A N 1
ATOM 1494 C CA . VAL A 1 188 ? -15.238 4.163 -8.373 1.00 93.31 188 VAL A CA 1
ATOM 1495 C C . VAL A 1 188 ? -15.366 3.544 -9.753 1.00 93.31 188 VAL A C 1
ATOM 1497 O O . VAL A 1 188 ? -14.782 2.499 -10.039 1.00 93.31 188 VAL A O 1
ATOM 1500 N N . LEU A 1 189 ? -16.116 4.214 -10.623 1.00 92.44 189 LEU A N 1
ATOM 1501 C CA . LEU A 1 189 ? -16.155 3.902 -12.043 1.00 92.44 189 LEU A CA 1
ATOM 1502 C C . LEU A 1 189 ? -15.022 4.648 -12.735 1.00 92.44 189 LEU A C 1
ATOM 1504 O O . LEU A 1 189 ? -14.873 5.856 -12.558 1.00 92.44 189 LEU A O 1
ATOM 1508 N N . TRP A 1 190 ? -14.233 3.927 -13.522 1.00 93.25 190 TRP A N 1
ATOM 1509 C CA . TRP A 1 190 ? -13.078 4.465 -14.234 1.00 93.25 190 TRP A CA 1
ATOM 1510 C C . TRP A 1 190 ? -13.333 4.493 -15.735 1.00 93.25 190 TRP A C 1
ATOM 1512 O O . TRP A 1 190 ? -14.033 3.644 -16.283 1.00 93.25 190 TRP A O 1
ATOM 1522 N N . ASP A 1 191 ? -12.721 5.455 -16.417 1.00 93.12 191 ASP A N 1
ATOM 1523 C CA . ASP A 1 191 ? -12.816 5.583 -17.874 1.00 93.12 191 ASP A CA 1
ATOM 1524 C C . ASP A 1 191 ? -11.902 4.615 -18.644 1.00 93.12 191 ASP A C 1
ATOM 1526 O O . ASP A 1 191 ? -11.989 4.511 -19.867 1.00 93.12 191 ASP A O 1
ATOM 1530 N N . SER A 1 192 ? -10.986 3.960 -17.933 1.00 94.38 192 SER A N 1
ATOM 1531 C CA . SER A 1 192 ? -9.939 3.058 -18.411 1.00 94.38 192 SER A CA 1
ATOM 1532 C C . SER A 1 192 ? -9.473 2.166 -17.256 1.00 94.38 192 SER A C 1
ATOM 1534 O O . SER A 1 192 ? -9.895 2.355 -16.114 1.00 94.38 192 SER A O 1
ATOM 1536 N N . HIS A 1 193 ? -8.612 1.184 -17.525 1.00 93.88 193 HIS A N 1
ATOM 1537 C CA . HIS A 1 193 ? -8.108 0.282 -16.492 1.00 93.88 193 HIS A CA 1
ATOM 1538 C C . HIS A 1 193 ? -7.445 1.088 -15.350 1.00 93.88 193 HIS A C 1
ATOM 1540 O O . HIS A 1 193 ? -6.573 1.905 -15.641 1.00 93.88 193 HIS A O 1
ATOM 1546 N N . PRO A 1 194 ? -7.756 0.863 -14.056 1.00 92.69 194 PRO A N 1
ATOM 1547 C CA . PRO A 1 194 ? -7.278 1.724 -12.956 1.00 92.69 194 PRO A CA 1
ATOM 1548 C C . PRO A 1 194 ? -5.747 1.800 -12.802 1.00 92.69 194 PRO A C 1
ATOM 1550 O O . PRO A 1 194 ? -5.195 2.771 -12.282 1.00 92.69 194 PRO A O 1
ATOM 1553 N N . LEU A 1 195 ? -5.042 0.762 -13.265 1.00 92.62 195 LEU A N 1
ATOM 1554 C CA . LEU A 1 195 ? -3.574 0.731 -13.308 1.00 92.62 195 LEU A CA 1
ATOM 1555 C C . LEU A 1 195 ? -2.971 1.456 -14.525 1.00 92.62 195 LEU A C 1
ATOM 1557 O O . LEU A 1 195 ? -1.759 1.668 -14.556 1.00 92.62 195 LEU A O 1
ATOM 1561 N N . ALA A 1 196 ? -3.773 1.829 -15.524 1.00 91.19 196 ALA A N 1
ATOM 1562 C CA . ALA A 1 196 ? -3.299 2.564 -16.688 1.00 91.19 196 ALA A CA 1
ATOM 1563 C C . ALA A 1 196 ? -2.895 3.993 -16.301 1.00 91.19 196 ALA A C 1
ATOM 1565 O O . ALA A 1 196 ? -3.538 4.659 -15.483 1.00 91.19 196 ALA A O 1
ATOM 1566 N N . LEU A 1 197 ? -1.813 4.483 -16.908 1.00 88.31 197 LEU A N 1
ATOM 1567 C CA . LEU A 1 197 ? -1.354 5.844 -16.670 1.00 88.31 197 LEU A CA 1
ATOM 1568 C C . LEU A 1 197 ? -2.408 6.842 -17.162 1.00 88.31 197 LEU A C 1
ATOM 1570 O O . LEU A 1 197 ? -2.897 6.753 -18.287 1.00 88.31 197 LEU A O 1
ATOM 1574 N N . GLY A 1 198 ? -2.744 7.796 -16.298 1.00 88.56 198 GLY A N 1
ATOM 1575 C CA . GLY A 1 198 ? -3.735 8.820 -16.593 1.00 88.56 198 GLY A CA 1
ATOM 1576 C C . GLY A 1 198 ? -5.184 8.353 -16.490 1.00 88.56 198 GLY A C 1
ATOM 1577 O O . GLY A 1 198 ? -6.041 9.140 -16.871 1.00 88.56 198 GLY A O 1
ATOM 1578 N N . ALA A 1 199 ? -5.484 7.137 -16.005 1.00 91.56 199 ALA A N 1
ATOM 1579 C CA . ALA A 1 199 ? -6.851 6.707 -15.689 1.00 91.56 199 ALA A CA 1
ATOM 1580 C C . ALA A 1 199 ? -7.562 7.744 -14.805 1.00 91.56 199 ALA A C 1
ATOM 1582 O O . ALA A 1 199 ? -6.959 8.277 -13.872 1.00 91.56 199 ALA A O 1
ATOM 1583 N N . THR A 1 200 ? -8.822 8.050 -15.116 1.00 92.56 200 THR A N 1
ATOM 1584 C CA . THR A 1 200 ? -9.602 9.070 -14.401 1.00 92.56 200 THR A CA 1
ATOM 1585 C C . THR A 1 200 ? -10.972 8.528 -14.002 1.00 92.56 200 THR A C 1
ATOM 1587 O O . THR A 1 200 ? -11.585 7.795 -14.786 1.00 92.56 200 THR A O 1
ATOM 1590 N N . PRO A 1 201 ? -11.463 8.869 -12.798 1.00 93.31 201 PRO A N 1
ATOM 1591 C CA . PRO A 1 201 ? -12.779 8.440 -12.355 1.00 93.31 201 PRO A CA 1
ATOM 1592 C C . PRO A 1 201 ? -13.866 9.142 -13.177 1.00 93.31 201 PRO A C 1
ATOM 1594 O O . PRO A 1 201 ? -13.834 10.358 -13.356 1.00 93.31 201 PRO A O 1
ATOM 1597 N N . THR A 1 202 ? -14.837 8.379 -13.671 1.00 93.56 202 THR A N 1
ATOM 1598 C CA . THR A 1 202 ? -16.046 8.902 -14.323 1.00 93.56 202 THR A CA 1
ATOM 1599 C C . THR A 1 202 ? -17.149 9.177 -13.318 1.00 93.56 202 THR A C 1
ATOM 1601 O O . THR A 1 202 ? -17.924 10.108 -13.497 1.00 93.56 202 THR A O 1
ATOM 1604 N N . GLN A 1 203 ? -17.231 8.352 -12.273 1.00 93.50 203 GLN A N 1
ATOM 1605 C CA . GLN A 1 203 ? -18.170 8.504 -11.171 1.00 93.50 203 GLN A CA 1
ATOM 1606 C C . GLN A 1 203 ? -17.560 7.916 -9.902 1.00 93.50 203 GLN A C 1
ATOM 1608 O O . GLN A 1 203 ? -16.863 6.904 -9.953 1.00 93.50 203 GLN A O 1
ATOM 1613 N N . VAL A 1 204 ? -17.869 8.536 -8.769 1.00 94.94 204 VAL A N 1
ATOM 1614 C CA . VAL A 1 204 ? -17.531 8.037 -7.435 1.00 94.94 204 VAL A CA 1
ATOM 1615 C C . VAL A 1 204 ? -18.829 7.883 -6.648 1.00 94.94 204 VAL A C 1
ATOM 1617 O O . VAL A 1 204 ? -19.697 8.764 -6.712 1.00 94.94 204 VAL A O 1
ATOM 1620 N N . PHE A 1 205 ? -18.954 6.762 -5.950 1.00 94.12 205 PHE A N 1
ATOM 1621 C CA . PHE A 1 205 ? -20.012 6.441 -5.004 1.00 94.12 205 PHE A CA 1
ATOM 1622 C C . PHE A 1 205 ? -19.364 6.260 -3.633 1.00 94.12 205 PHE A C 1
ATOM 1624 O O . PHE A 1 205 ? -18.371 5.542 -3.535 1.00 94.12 205 PHE A O 1
ATOM 1631 N N . ILE A 1 206 ? -19.898 6.945 -2.626 1.00 93.69 206 ILE A N 1
ATOM 1632 C CA . ILE A 1 206 ? -19.535 6.760 -1.215 1.00 93.69 206 ILE A CA 1
ATOM 1633 C C . ILE A 1 206 ? -20.837 6.466 -0.486 1.00 93.69 206 ILE A C 1
ATOM 1635 O O . ILE A 1 206 ? -21.789 7.231 -0.671 1.00 93.69 206 ILE A O 1
ATOM 1639 N N . ASP A 1 207 ? -20.905 5.355 0.242 1.00 91.69 207 ASP A N 1
ATOM 1640 C CA . ASP A 1 207 ? -22.131 4.859 0.884 1.00 91.69 207 ASP A CA 1
ATOM 1641 C C . ASP A 1 207 ? -23.322 4.798 -0.105 1.00 91.69 207 ASP A C 1
ATOM 1643 O O . ASP A 1 207 ? -24.450 5.202 0.183 1.00 91.69 207 ASP A O 1
ATOM 1647 N N . GLY A 1 208 ? -23.056 4.414 -1.363 1.00 90.56 208 GLY A N 1
ATOM 1648 C CA . GLY A 1 208 ? -24.051 4.399 -2.446 1.00 90.56 208 GLY A CA 1
ATOM 1649 C C . GLY A 1 208 ? -24.474 5.776 -2.993 1.00 90.56 208 GLY A C 1
ATOM 1650 O O . GLY A 1 208 ? -25.235 5.849 -3.963 1.00 90.56 208 GLY A O 1
ATOM 1651 N N . ILE A 1 209 ? -23.965 6.881 -2.445 1.00 93.69 209 ILE A N 1
ATOM 1652 C CA . ILE A 1 209 ? -24.293 8.254 -2.852 1.00 93.69 209 ILE A CA 1
ATOM 1653 C C . ILE A 1 209 ? -23.303 8.746 -3.913 1.00 93.69 209 ILE A C 1
ATOM 1655 O O . ILE A 1 209 ? -22.084 8.714 -3.731 1.00 93.69 209 ILE A O 1
ATOM 1659 N N . THR A 1 210 ? -23.825 9.269 -5.028 1.00 95.06 210 THR A N 1
ATOM 1660 C CA . THR A 1 210 ? -23.018 9.853 -6.111 1.00 95.06 210 THR A CA 1
ATOM 1661 C C . THR A 1 210 ? -22.304 11.129 -5.669 1.00 95.06 210 THR A C 1
ATOM 1663 O O . THR A 1 210 ? -22.963 12.109 -5.327 1.00 95.06 210 THR A O 1
ATOM 1666 N N . GLN A 1 211 ? -20.976 11.155 -5.779 1.00 95.00 211 GLN A N 1
ATOM 1667 C CA . GLN A 1 211 ? -20.154 12.308 -5.389 1.00 95.00 211 GLN A CA 1
ATOM 1668 C C . GLN A 1 211 ? -19.879 13.283 -6.542 1.00 95.00 211 GLN A C 1
ATOM 1670 O O . GLN A 1 211 ? -19.737 14.484 -6.329 1.00 95.00 211 GLN A O 1
ATOM 1675 N N . LEU A 1 212 ? -19.804 12.780 -7.779 1.00 92.81 212 LEU A N 1
ATOM 1676 C CA . LEU A 1 212 ? -19.620 13.618 -8.967 1.00 92.81 212 LEU A CA 1
ATOM 1677 C C . LEU A 1 212 ? -20.973 13.998 -9.593 1.00 92.81 212 LEU A C 1
ATOM 1679 O O . LEU A 1 212 ? -21.890 13.167 -9.605 1.00 92.81 212 LEU A O 1
ATOM 1683 N N . PRO A 1 213 ? -21.116 15.229 -10.125 1.00 91.50 213 PRO A N 1
ATOM 1684 C CA . PRO A 1 213 ? -22.333 15.659 -10.799 1.00 91.50 213 PRO A CA 1
ATOM 1685 C C . PRO A 1 213 ? -22.506 14.924 -12.134 1.00 91.50 213 PRO A C 1
ATOM 1687 O O . PRO A 1 213 ? -21.534 14.618 -12.822 1.00 91.50 213 PRO A O 1
ATOM 1690 N N . ARG A 1 214 ? -23.757 14.695 -12.556 1.00 84.75 214 ARG A N 1
ATOM 1691 C CA . ARG A 1 214 ? -24.071 13.907 -13.771 1.00 84.75 214 ARG A CA 1
ATOM 1692 C C . ARG A 1 214 ? -23.472 14.462 -15.067 1.00 84.75 214 ARG A C 1
ATOM 1694 O O . ARG A 1 214 ? -23.342 13.726 -16.036 1.00 84.75 214 ARG A O 1
ATOM 1701 N N . ASN A 1 215 ? -23.164 15.755 -15.107 1.00 87.81 215 ASN A N 1
ATOM 1702 C CA . ASN A 1 215 ? -22.578 16.444 -16.255 1.00 87.81 215 ASN A CA 1
ATOM 1703 C C . ASN A 1 215 ? -21.057 16.637 -16.131 1.00 87.81 215 ASN A C 1
ATOM 1705 O O . ASN A 1 215 ? -20.494 17.439 -16.878 1.00 87.81 215 ASN A O 1
ATOM 1709 N N . ALA A 1 216 ? -20.394 15.947 -15.196 1.00 87.50 216 ALA A N 1
ATOM 1710 C CA . ALA A 1 216 ? -18.942 15.967 -15.100 1.00 87.50 216 ALA A CA 1
ATOM 1711 C C . ALA A 1 216 ? -18.314 15.545 -16.447 1.00 87.50 216 ALA A C 1
ATOM 1713 O O . ALA A 1 216 ? -18.773 14.580 -17.068 1.00 87.50 216 ALA A O 1
ATOM 1714 N N . PRO A 1 217 ? -17.285 16.260 -16.936 1.00 85.12 217 PRO A N 1
ATOM 1715 C CA . PRO A 1 217 ? -16.657 15.937 -18.208 1.00 85.12 217 PRO A CA 1
ATOM 1716 C C . PRO A 1 217 ? -15.933 14.590 -18.115 1.00 85.12 217 PRO A C 1
ATOM 1718 O O . PRO A 1 217 ? -14.996 14.429 -17.337 1.00 85.12 217 PRO A O 1
ATOM 1721 N N . VAL A 1 218 ? -16.348 13.633 -18.946 1.00 87.38 218 VAL A N 1
ATOM 1722 C CA . VAL A 1 218 ? -15.715 12.313 -19.052 1.00 87.38 218 VAL A CA 1
ATOM 1723 C C . VAL A 1 218 ? -14.957 12.216 -20.370 1.00 87.38 218 VAL A C 1
ATOM 1725 O O . VAL A 1 218 ? -15.547 12.289 -21.450 1.00 87.38 218 VAL A O 1
ATOM 1728 N N . LEU A 1 219 ? -13.641 12.007 -20.292 1.00 86.38 219 LEU A N 1
ATOM 1729 C CA . LEU A 1 219 ? -12.839 11.663 -21.462 1.00 86.38 219 LEU A CA 1
ATOM 1730 C C . LEU A 1 219 ? -13.073 10.197 -21.830 1.00 86.38 219 LEU A C 1
ATOM 1732 O O . LEU A 1 219 ? -12.769 9.290 -21.062 1.00 86.38 219 LEU A O 1
ATOM 1736 N N . ARG A 1 220 ? -13.578 9.942 -23.040 1.00 85.00 220 ARG A N 1
ATOM 1737 C CA . ARG A 1 220 ? -13.632 8.572 -23.563 1.00 85.00 220 ARG A CA 1
ATOM 1738 C C . ARG A 1 220 ? -12.251 8.174 -24.062 1.00 85.00 220 ARG A C 1
ATOM 1740 O O . ARG A 1 220 ? -11.788 8.663 -25.092 1.00 85.00 220 ARG A O 1
ATOM 1747 N N . LYS A 1 221 ? -11.604 7.277 -23.326 1.00 90.31 221 LYS A N 1
ATOM 1748 C CA . LYS A 1 221 ? -10.312 6.701 -23.699 1.00 90.31 221 LYS A CA 1
ATOM 1749 C C . LYS A 1 221 ? -10.475 5.514 -24.643 1.00 90.31 221 LYS A C 1
ATOM 1751 O O . LYS A 1 221 ? -11.528 4.881 -24.709 1.00 90.31 221 LYS A O 1
ATOM 1756 N N . SER A 1 222 ? -9.420 5.232 -25.405 1.00 90.88 222 SER A N 1
ATOM 1757 C CA . SER A 1 222 ? -9.418 4.149 -26.390 1.00 90.88 222 SER A CA 1
ATOM 1758 C C . SER A 1 222 ? -9.586 2.776 -25.730 1.00 90.88 222 SER A C 1
ATOM 1760 O O . SER A 1 222 ? -9.227 2.571 -24.569 1.00 90.88 222 SER A O 1
ATOM 1762 N N . HIS A 1 223 ? -10.084 1.800 -26.496 1.00 87.88 223 HIS A N 1
ATOM 1763 C CA . HIS A 1 223 ? -10.269 0.428 -26.008 1.00 87.88 223 HIS A CA 1
ATOM 1764 C C . HIS A 1 223 ? -8.949 -0.229 -25.559 1.00 87.88 223 HIS A C 1
ATOM 1766 O O . HIS A 1 223 ? -8.941 -1.084 -24.679 1.00 87.88 223 HIS A O 1
ATOM 1772 N N . ALA A 1 224 ? -7.813 0.206 -26.117 1.00 89.12 224 ALA A N 1
ATOM 1773 C CA . ALA A 1 224 ? -6.490 -0.279 -25.731 1.00 89.12 224 ALA A CA 1
ATOM 1774 C C . ALA A 1 224 ? -6.152 -0.002 -24.253 1.00 89.12 224 ALA A C 1
ATOM 1776 O O . ALA A 1 224 ? -5.385 -0.753 -23.660 1.00 89.12 224 ALA A O 1
ATOM 1777 N N . LEU A 1 225 ? -6.740 1.042 -23.656 1.00 90.62 225 LEU A N 1
ATOM 1778 C CA . LEU A 1 225 ? -6.529 1.410 -22.254 1.00 90.62 225 LEU A CA 1
ATOM 1779 C C . LEU A 1 225 ? -7.514 0.728 -21.292 1.00 90.62 225 LEU A C 1
ATOM 1781 O O . LEU A 1 225 ? -7.425 0.949 -20.090 1.00 90.62 225 LEU A O 1
ATOM 1785 N N . GLN A 1 226 ? -8.447 -0.089 -21.791 1.00 91.06 226 GLN A N 1
ATOM 1786 C CA . GLN A 1 226 ? -9.387 -0.850 -20.952 1.00 91.06 226 GLN A CA 1
ATOM 1787 C C . GLN A 1 226 ? -8.769 -2.144 -20.409 1.00 91.06 226 GLN A C 1
ATOM 1789 O O . GLN A 1 226 ? -9.199 -2.658 -19.381 1.00 91.06 226 GLN A O 1
ATOM 1794 N N . GLY A 1 227 ? -7.760 -2.677 -21.103 1.00 91.81 227 GLY A N 1
ATOM 1795 C CA . GLY A 1 227 ? -7.018 -3.854 -20.664 1.00 91.81 227 GLY A CA 1
ATOM 1796 C C . GLY A 1 227 ? -5.929 -3.522 -19.646 1.00 91.81 227 GLY A C 1
ATOM 1797 O O . GLY A 1 227 ? -5.564 -2.363 -19.444 1.00 91.81 227 GLY A O 1
ATOM 1798 N N . LEU A 1 228 ? -5.373 -4.570 -19.039 1.00 92.38 228 LEU A N 1
ATOM 1799 C CA . LEU A 1 228 ? -4.215 -4.448 -18.161 1.00 92.38 228 LEU A CA 1
ATOM 1800 C C . LEU A 1 228 ? -3.042 -3.784 -18.918 1.00 92.38 228 LEU A C 1
ATOM 1802 O O . LEU A 1 228 ? -2.692 -4.245 -20.013 1.00 92.38 228 LEU A O 1
ATOM 1806 N N . PRO A 1 229 ? -2.424 -2.719 -18.373 1.00 91.75 229 PRO A N 1
ATOM 1807 C CA . PRO A 1 229 ? -1.302 -2.063 -19.027 1.00 91.75 229 PRO A CA 1
ATOM 1808 C C . PRO A 1 229 ? -0.091 -2.998 -19.098 1.00 91.75 229 PRO A C 1
ATOM 1810 O O . PRO A 1 229 ? 0.214 -3.735 -18.163 1.00 91.75 229 PRO A O 1
ATOM 1813 N N . LYS A 1 230 ? 0.631 -2.947 -20.219 1.00 90.69 230 LYS A N 1
ATOM 1814 C CA . LYS A 1 230 ? 1.908 -3.652 -20.366 1.00 90.69 230 LYS A CA 1
ATOM 1815 C C . LYS A 1 230 ? 3.007 -2.842 -19.687 1.00 90.69 230 LYS A C 1
ATOM 1817 O O . LYS A 1 230 ? 3.122 -1.645 -19.942 1.00 90.69 230 LYS A O 1
ATOM 1822 N N . VAL A 1 231 ? 3.825 -3.504 -18.878 1.00 91.19 231 VAL A N 1
ATOM 1823 C CA . VAL A 1 231 ? 4.966 -2.895 -18.184 1.00 91.19 231 VAL A CA 1
ATOM 1824 C C . VAL A 1 231 ? 6.279 -3.518 -18.674 1.00 91.19 231 VAL A C 1
ATOM 1826 O O . VAL A 1 231 ? 6.273 -4.679 -19.097 1.00 91.19 231 VAL A O 1
ATOM 1829 N N . PRO A 1 232 ? 7.400 -2.773 -18.671 1.00 93.38 232 PRO A N 1
ATOM 1830 C CA . PRO A 1 232 ? 8.716 -3.351 -18.932 1.00 93.38 232 PRO A CA 1
ATOM 1831 C C . PRO A 1 232 ? 9.066 -4.462 -17.930 1.00 93.38 232 PRO A C 1
ATOM 1833 O O . PRO A 1 232 ? 8.573 -4.478 -16.803 1.00 93.38 232 PRO A O 1
ATOM 1836 N N . ASN A 1 233 ? 9.944 -5.385 -18.332 1.00 92.81 233 ASN A N 1
ATOM 1837 C CA . ASN A 1 233 ? 10.501 -6.364 -17.402 1.00 92.81 233 ASN A CA 1
ATOM 1838 C C . ASN A 1 233 ? 11.655 -5.721 -16.609 1.00 92.81 233 ASN A C 1
ATOM 1840 O O . ASN A 1 233 ? 12.673 -5.373 -17.204 1.00 92.81 233 ASN A O 1
ATOM 1844 N N . PHE A 1 234 ? 11.488 -5.633 -15.285 1.00 93.19 234 PHE A N 1
ATOM 1845 C CA . PHE A 1 234 ? 12.455 -5.074 -14.332 1.00 93.19 234 PHE A CA 1
ATOM 1846 C C . PHE A 1 234 ? 13.180 -6.127 -13.468 1.00 93.19 234 PHE A C 1
ATOM 1848 O O . PHE A 1 234 ? 13.604 -5.851 -12.346 1.00 93.19 234 PHE A O 1
ATOM 1855 N N . ASP A 1 235 ? 13.286 -7.378 -13.923 1.00 94.12 235 ASP A N 1
ATOM 1856 C CA . ASP A 1 235 ? 13.892 -8.466 -13.141 1.00 94.12 235 ASP A CA 1
ATOM 1857 C C . ASP A 1 235 ? 15.372 -8.211 -12.822 1.00 94.12 235 ASP A C 1
ATOM 1859 O O . ASP A 1 235 ? 15.846 -8.568 -11.740 1.00 94.12 235 ASP A O 1
ATOM 1863 N N . LYS A 1 236 ? 16.107 -7.584 -13.751 1.00 93.12 236 LYS A N 1
ATOM 1864 C CA . LYS A 1 236 ? 17.528 -7.261 -13.562 1.00 93.12 236 LYS A CA 1
ATOM 1865 C C . LYS A 1 236 ? 17.702 -6.152 -12.535 1.00 93.12 236 LYS A C 1
ATOM 1867 O O . LYS A 1 236 ? 18.557 -6.265 -11.665 1.00 93.12 236 LYS A O 1
ATOM 1872 N N . GLU A 1 237 ? 16.878 -5.118 -12.626 1.00 90.69 237 GLU A N 1
ATOM 1873 C CA . GLU A 1 237 ? 16.865 -3.957 -11.748 1.00 90.69 237 GLU A CA 1
ATOM 1874 C C . GLU A 1 237 ? 16.457 -4.367 -10.333 1.00 90.69 237 GLU A C 1
ATOM 1876 O O . GLU A 1 237 ? 17.183 -4.072 -9.390 1.00 90.69 237 GLU A O 1
ATOM 1881 N N . LYS A 1 238 ? 15.395 -5.173 -10.187 1.00 91.88 238 LYS A N 1
ATOM 1882 C CA . LYS A 1 238 ? 15.003 -5.773 -8.902 1.00 91.88 238 LYS A CA 1
ATOM 1883 C C . LYS A 1 238 ? 16.160 -6.554 -8.274 1.00 91.88 238 LYS A C 1
ATOM 1885 O O . LYS A 1 238 ? 16.437 -6.406 -7.086 1.00 91.88 238 LYS A O 1
ATOM 1890 N N . LYS A 1 239 ? 16.834 -7.405 -9.056 1.00 92.94 239 LYS A N 1
ATOM 1891 C CA . LYS A 1 239 ? 17.967 -8.197 -8.556 1.00 92.94 239 LYS A CA 1
ATOM 1892 C C . LYS A 1 239 ? 19.132 -7.298 -8.137 1.00 92.94 239 LYS A C 1
ATOM 1894 O O . LYS A 1 239 ? 19.707 -7.523 -7.076 1.00 92.94 239 LYS A O 1
ATOM 1899 N N . ALA A 1 240 ? 19.441 -6.277 -8.934 1.00 90.12 240 ALA A N 1
ATOM 1900 C CA . ALA A 1 240 ? 20.482 -5.306 -8.627 1.00 90.12 240 ALA A CA 1
ATOM 1901 C C . ALA A 1 240 ? 20.171 -4.520 -7.343 1.00 90.12 240 ALA A C 1
ATOM 1903 O O . ALA A 1 240 ? 21.072 -4.332 -6.536 1.00 90.12 240 ALA A O 1
ATOM 1904 N N . THR A 1 241 ? 18.913 -4.135 -7.105 1.00 89.19 241 THR A N 1
ATOM 1905 C CA . THR A 1 241 ? 18.484 -3.471 -5.863 1.00 89.19 241 THR A CA 1
ATOM 1906 C C . THR A 1 241 ? 18.858 -4.284 -4.624 1.00 89.19 241 THR A C 1
ATOM 1908 O O . THR A 1 241 ? 19.389 -3.726 -3.669 1.00 89.19 241 THR A O 1
ATOM 1911 N N . VAL A 1 242 ? 18.631 -5.601 -4.633 1.00 90.88 242 VAL A N 1
ATOM 1912 C CA . VAL A 1 242 ? 18.986 -6.472 -3.497 1.00 90.88 242 VAL A CA 1
ATOM 1913 C C . VAL A 1 242 ? 20.499 -6.696 -3.417 1.00 90.88 242 VAL A C 1
ATOM 1915 O O . VAL A 1 242 ? 21.075 -6.616 -2.336 1.00 90.88 242 VAL A O 1
ATOM 1918 N N . GLU A 1 243 ? 21.156 -6.942 -4.554 1.00 92.00 243 GLU A N 1
ATOM 1919 C CA . GLU A 1 243 ? 22.604 -7.190 -4.624 1.00 92.00 243 GLU A CA 1
ATOM 1920 C C . GLU A 1 243 ? 23.428 -5.996 -4.126 1.00 92.00 243 GLU A C 1
ATOM 1922 O O . GLU A 1 243 ? 24.392 -6.173 -3.382 1.00 92.00 243 GLU A O 1
ATOM 1927 N N . TRP A 1 244 ? 23.026 -4.784 -4.505 1.00 89.44 244 TRP A N 1
ATOM 1928 C CA . TRP A 1 244 ? 23.711 -3.539 -4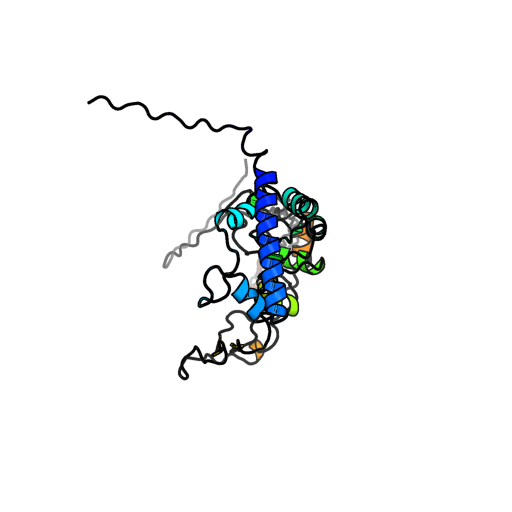.160 1.00 89.44 244 TRP A CA 1
ATOM 1929 C C . TRP A 1 244 ? 23.083 -2.809 -2.975 1.00 89.44 244 TRP A C 1
ATOM 1931 O O . TRP A 1 244 ? 23.476 -1.689 -2.675 1.00 89.44 244 TRP A O 1
ATOM 1941 N N . GLN A 1 245 ? 22.122 -3.428 -2.288 1.00 87.44 245 GLN A N 1
ATOM 1942 C CA . GLN A 1 245 ? 21.426 -2.843 -1.139 1.00 87.44 245 GLN A CA 1
ATOM 1943 C C . GLN A 1 245 ? 20.846 -1.439 -1.415 1.00 87.44 245 GLN A C 1
ATOM 1945 O O . GLN A 1 245 ? 20.927 -0.552 -0.569 1.00 87.44 245 GLN A O 1
ATOM 1950 N N . GLY A 1 246 ? 20.330 -1.215 -2.627 1.00 83.06 246 GLY A N 1
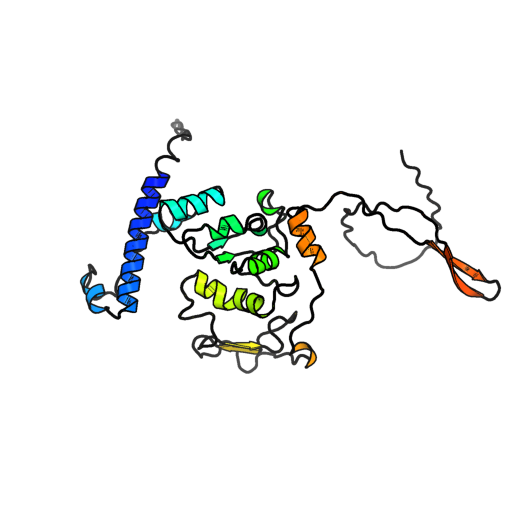ATOM 1951 C CA . GLY A 1 246 ? 19.814 0.084 -3.077 1.00 83.06 246 GLY A CA 1
ATOM 1952 C C . GLY A 1 246 ? 20.881 1.119 -3.436 1.00 83.06 246 GLY A C 1
ATOM 1953 O O . GLY A 1 246 ? 20.540 2.212 -3.876 1.00 83.06 246 GLY A O 1
ATOM 1954 N N . GLU A 1 247 ? 22.168 0.800 -3.292 1.00 82.44 247 GLU A N 1
ATOM 1955 C CA . GLU A 1 247 ? 23.255 1.688 -3.689 1.00 82.44 247 GLU A CA 1
ATOM 1956 C C . GLU A 1 247 ? 23.538 1.588 -5.192 1.00 82.44 247 GLU A C 1
ATOM 1958 O O . GLU A 1 247 ? 23.441 0.530 -5.817 1.00 82.44 247 GLU A O 1
ATOM 1963 N N . ILE A 1 248 ? 23.927 2.712 -5.793 1.00 73.81 248 ILE A N 1
ATOM 1964 C CA . ILE A 1 248 ? 24.307 2.746 -7.204 1.00 73.81 248 ILE A CA 1
ATOM 1965 C C . ILE A 1 248 ? 25.732 2.184 -7.325 1.00 73.81 248 ILE A C 1
ATOM 1967 O O . ILE A 1 248 ? 26.659 2.758 -6.744 1.00 73.81 248 ILE A O 1
ATOM 1971 N N . PRO A 1 249 ? 25.962 1.104 -8.094 1.00 72.31 249 PRO A N 1
ATOM 1972 C CA . PRO A 1 249 ? 27.301 0.565 -8.268 1.00 72.31 249 PRO A CA 1
ATOM 1973 C C . PRO A 1 249 ? 28.185 1.576 -9.005 1.00 72.31 249 PRO A C 1
ATOM 1975 O O . PRO A 1 249 ? 28.024 1.807 -10.200 1.00 72.31 249 PRO A O 1
ATOM 1978 N N . LEU A 1 250 ? 29.185 2.132 -8.315 1.00 73.44 250 LEU A N 1
ATOM 1979 C CA . LEU A 1 250 ? 30.136 3.110 -8.873 1.00 73.44 250 LEU A CA 1
ATOM 1980 C C . LEU A 1 250 ? 31.161 2.497 -9.850 1.00 73.44 250 LEU A C 1
ATOM 1982 O O . LEU A 1 250 ? 32.193 3.100 -10.146 1.00 73.44 250 LEU A O 1
ATOM 1986 N N . ARG A 1 251 ? 30.927 1.277 -10.343 1.00 67.00 251 ARG A N 1
ATOM 1987 C CA . ARG A 1 251 ? 31.833 0.631 -11.297 1.00 67.00 251 ARG A CA 1
ATOM 1988 C C . ARG A 1 251 ? 31.538 1.135 -12.700 1.00 67.00 251 ARG A C 1
ATOM 1990 O O . ARG A 1 251 ? 30.407 1.061 -13.168 1.00 67.00 251 ARG A O 1
ATOM 1997 N N . ALA A 1 252 ? 32.590 1.575 -13.386 1.00 60.34 252 ALA A N 1
ATOM 1998 C CA . ALA A 1 252 ? 32.536 1.905 -14.800 1.00 60.34 252 ALA A CA 1
ATOM 1999 C C . ALA A 1 252 ? 31.921 0.743 -15.594 1.00 60.34 252 ALA A C 1
ATOM 2001 O O . ALA A 1 252 ? 32.477 -0.358 -15.655 1.00 60.34 252 ALA A O 1
ATOM 2002 N N . ARG A 1 253 ? 30.768 0.989 -16.217 1.00 59.97 253 ARG A N 1
ATOM 2003 C CA . ARG A 1 253 ? 30.194 0.061 -17.184 1.00 59.97 253 ARG A CA 1
ATOM 2004 C C . ARG A 1 253 ? 30.990 0.208 -18.474 1.00 59.97 253 ARG A C 1
ATOM 2006 O O . ARG A 1 253 ? 30.889 1.225 -19.149 1.00 59.97 253 ARG A O 1
ATOM 2013 N N . MET A 1 254 ? 31.788 -0.802 -18.817 1.00 56.59 254 MET A N 1
ATOM 2014 C CA . MET A 1 254 ? 32.439 -0.843 -20.126 1.00 56.59 254 MET A CA 1
ATOM 2015 C C . MET A 1 254 ? 31.370 -1.007 -21.205 1.00 56.59 254 MET A C 1
ATOM 2017 O O . MET A 1 254 ? 30.771 -2.074 -21.348 1.00 56.59 254 MET A O 1
ATOM 2021 N N . ILE A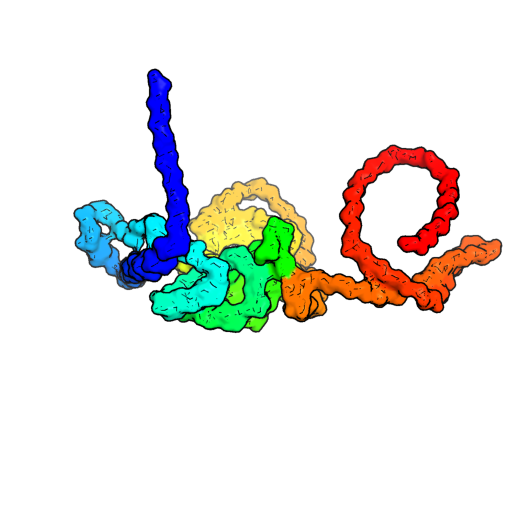 1 255 ? 31.127 0.058 -21.959 1.00 59.53 255 ILE A N 1
ATOM 2022 C CA . ILE A 1 255 ? 30.293 0.018 -23.155 1.00 59.53 255 ILE A CA 1
ATOM 2023 C C . ILE A 1 255 ? 31.240 -0.139 -24.343 1.00 59.53 255 ILE A C 1
ATOM 2025 O O . ILE A 1 255 ? 32.164 0.654 -24.518 1.00 59.53 255 ILE A O 1
ATOM 2029 N N . ARG A 1 256 ? 31.031 -1.177 -25.160 1.00 52.56 256 ARG A N 1
ATOM 2030 C CA . ARG A 1 256 ? 31.678 -1.258 -26.474 1.00 52.56 256 ARG A CA 1
ATOM 2031 C C . ARG A 1 256 ? 31.009 -0.226 -27.374 1.00 52.56 256 ARG A C 1
ATOM 2033 O O . ARG A 1 256 ? 29.852 -0.406 -27.744 1.00 52.56 256 ARG A O 1
ATOM 2040 N N . ALA A 1 257 ? 31.713 0.858 -27.674 1.00 53.06 257 ALA A N 1
ATOM 2041 C CA . ALA A 1 257 ? 31.263 1.841 -28.644 1.00 53.06 257 ALA A CA 1
ATOM 2042 C C . ALA A 1 257 ? 31.726 1.409 -30.040 1.00 53.06 257 ALA A C 1
ATOM 2044 O O . ALA A 1 257 ? 32.917 1.248 -30.284 1.00 53.06 257 ALA A O 1
ATOM 2045 N N . SER A 1 258 ? 30.786 1.215 -30.960 1.00 51.88 258 SER A N 1
ATOM 2046 C CA . SER A 1 258 ? 31.087 1.052 -32.383 1.00 51.88 258 SER A CA 1
ATOM 2047 C C . SER A 1 258 ? 31.053 2.425 -33.053 1.00 51.88 258 SER A C 1
ATOM 2049 O O . SER A 1 258 ? 30.005 3.075 -33.081 1.00 51.88 258 SER A O 1
ATOM 2051 N N . THR A 1 259 ? 32.186 2.875 -33.592 1.00 51.62 259 THR A N 1
ATOM 2052 C CA . THR A 1 259 ? 32.277 4.172 -34.271 1.00 51.62 259 THR A CA 1
ATOM 2053 C C . THR A 1 259 ? 31.687 4.052 -35.672 1.00 51.62 259 THR A C 1
ATOM 2055 O O . THR A 1 259 ? 32.245 3.395 -36.554 1.00 51.62 259 THR A O 1
ATOM 2058 N N . VAL A 1 260 ? 30.553 4.710 -35.900 1.00 52.16 260 VAL A N 1
ATOM 2059 C CA . VAL A 1 260 ? 29.960 4.827 -37.234 1.00 52.16 260 VAL A CA 1
ATOM 2060 C C . VAL A 1 260 ? 30.592 6.034 -37.927 1.00 52.16 260 VAL A C 1
ATOM 2062 O O . VAL A 1 260 ? 30.300 7.178 -37.579 1.00 52.16 260 VAL A O 1
ATOM 2065 N N . LYS A 1 261 ? 31.474 5.801 -38.906 1.00 52.72 261 LYS A N 1
ATOM 2066 C CA . LYS A 1 261 ? 31.987 6.882 -39.759 1.00 52.72 261 LYS A CA 1
ATOM 2067 C C . LYS A 1 261 ? 31.075 7.034 -40.969 1.00 52.72 261 LYS A C 1
ATOM 2069 O O . LYS A 1 261 ? 30.868 6.087 -41.727 1.00 52.72 261 LYS A O 1
ATOM 2074 N N . ASN A 1 262 ? 30.553 8.242 -41.151 1.00 47.50 262 ASN A N 1
ATOM 2075 C CA . ASN A 1 262 ? 29.888 8.629 -42.385 1.00 47.50 262 ASN A CA 1
ATOM 2076 C C . ASN A 1 262 ? 30.950 8.848 -43.458 1.00 47.50 262 ASN A C 1
ATOM 2078 O O . ASN A 1 262 ? 31.777 9.747 -43.317 1.00 47.50 262 ASN A O 1
ATOM 2082 N N . ASN A 1 263 ? 30.934 8.032 -44.512 1.00 52.25 263 ASN A N 1
ATOM 2083 C CA . ASN A 1 263 ? 31.785 8.249 -45.672 1.00 52.25 263 ASN A CA 1
ATOM 2084 C C . ASN A 1 263 ? 30.891 8.597 -46.864 1.00 52.25 263 ASN A C 1
ATOM 2086 O O . ASN A 1 263 ? 30.044 7.799 -47.279 1.00 52.25 263 ASN A O 1
ATOM 2090 N N . THR A 1 264 ? 31.058 9.804 -47.395 1.00 49.44 264 THR A N 1
ATOM 2091 C CA . THR A 1 264 ? 30.429 10.229 -48.644 1.00 49.44 264 THR A CA 1
ATOM 2092 C C . THR A 1 264 ? 31.229 9.661 -49.809 1.00 49.44 264 THR A C 1
ATOM 2094 O O . THR A 1 264 ? 32.411 9.968 -49.977 1.00 49.44 264 THR A O 1
ATOM 2097 N N . ARG A 1 265 ? 30.601 8.814 -50.632 1.00 50.47 265 ARG A N 1
ATOM 2098 C CA . ARG A 1 265 ? 31.155 8.486 -51.949 1.00 50.47 265 ARG A CA 1
ATOM 2099 C C . ARG A 1 265 ? 31.071 9.714 -52.859 1.00 50.47 265 ARG A C 1
ATOM 2101 O O . ARG A 1 265 ? 30.238 10.599 -52.670 1.00 50.47 265 ARG A O 1
ATOM 2108 N N . ALA A 1 266 ? 31.917 9.735 -53.888 1.00 53.88 266 ALA A N 1
ATOM 2109 C CA . ALA A 1 266 ? 31.935 10.778 -54.916 1.00 53.88 266 ALA A CA 1
ATOM 2110 C C . ALA A 1 266 ? 30.620 10.894 -55.726 1.00 53.88 266 ALA A C 1
ATOM 2112 O O . ALA A 1 266 ? 30.456 11.851 -56.475 1.00 53.88 266 ALA A O 1
ATOM 2113 N N . ASP A 1 267 ? 29.690 9.943 -55.574 1.00 55.06 267 ASP A N 1
ATOM 2114 C CA . ASP A 1 267 ? 28.359 9.910 -56.195 1.00 55.06 267 ASP A CA 1
ATOM 2115 C C . ASP A 1 267 ? 27.248 10.535 -55.322 1.00 55.06 267 ASP A C 1
ATOM 2117 O O . ASP A 1 267 ? 26.089 10.564 -55.730 1.00 55.06 267 ASP A O 1
ATOM 2121 N N . GLY A 1 268 ? 27.581 11.074 -54.141 1.00 49.94 268 GLY A N 1
ATOM 2122 C CA . GLY A 1 268 ? 26.647 11.825 -53.296 1.00 49.94 268 GLY A CA 1
ATOM 2123 C C . GLY A 1 268 ? 25.708 10.977 -52.432 1.00 49.94 268 GLY A C 1
ATOM 2124 O O . GLY A 1 268 ? 24.887 11.548 -51.714 1.00 49.94 268 GLY A O 1
ATOM 2125 N N . PHE A 1 269 ? 25.834 9.645 -52.432 1.00 34.97 269 PHE A N 1
ATOM 2126 C CA . PHE A 1 269 ? 25.041 8.775 -51.557 1.00 34.97 269 PHE A CA 1
ATOM 2127 C C . PHE A 1 269 ? 25.781 8.466 -50.239 1.00 34.97 269 PHE A C 1
ATOM 2129 O O . PHE A 1 269 ? 26.966 8.116 -50.263 1.00 34.97 269 PHE A O 1
ATOM 2136 N N . PRO A 1 270 ? 25.121 8.581 -49.067 1.00 42.50 270 PRO A N 1
ATOM 2137 C CA . PRO A 1 270 ? 25.745 8.254 -47.790 1.00 42.50 270 PRO A CA 1
ATOM 2138 C C . PRO A 1 270 ? 25.892 6.736 -47.635 1.00 42.50 270 PRO A C 1
ATOM 2140 O O . PRO A 1 270 ? 24.912 5.992 -47.685 1.00 42.50 270 PRO A O 1
ATOM 2143 N N . THR A 1 271 ? 27.121 6.278 -47.398 1.00 43.72 271 THR A N 1
ATOM 2144 C CA . THR A 1 271 ? 27.417 4.898 -46.990 1.00 43.72 271 THR A CA 1
ATOM 2145 C C . THR A 1 271 ? 27.891 4.874 -45.543 1.00 43.72 271 THR A C 1
ATOM 2147 O O . THR A 1 271 ? 28.846 5.562 -45.178 1.00 43.72 271 THR A O 1
ATOM 2150 N N . TRP A 1 272 ? 27.231 4.057 -44.723 1.00 43.91 272 TRP A N 1
ATOM 2151 C CA . TRP A 1 272 ? 27.585 3.846 -43.322 1.00 43.91 272 TRP A CA 1
ATOM 2152 C C . TRP A 1 272 ? 28.599 2.706 -43.223 1.00 43.91 272 TRP A C 1
ATOM 2154 O O . TRP A 1 272 ? 28.274 1.562 -43.537 1.00 43.91 272 TRP A O 1
ATOM 2164 N N . VAL A 1 273 ? 29.824 3.006 -42.791 1.00 43.69 273 VAL A N 1
ATOM 2165 C CA . VAL A 1 273 ? 30.830 1.981 -42.484 1.00 43.69 273 VAL A CA 1
ATOM 2166 C C . VAL A 1 273 ? 30.964 1.901 -40.968 1.00 43.69 273 VAL A C 1
ATOM 2168 O O . VAL A 1 273 ? 31.380 2.862 -40.316 1.00 43.69 273 VAL A O 1
ATOM 2171 N N . ILE A 1 274 ? 30.579 0.757 -40.400 1.00 44.16 274 ILE A N 1
ATOM 2172 C CA . ILE A 1 274 ? 30.799 0.465 -38.983 1.00 44.16 274 ILE A CA 1
ATOM 2173 C C . ILE A 1 274 ? 32.267 0.068 -38.844 1.00 44.16 274 ILE A C 1
ATOM 2175 O O . ILE A 1 274 ? 32.671 -0.994 -39.315 1.00 44.16 274 ILE A O 1
ATOM 2179 N N . HIS A 1 275 ? 33.071 0.932 -38.229 1.00 43.00 275 HIS A N 1
ATOM 2180 C CA . HIS A 1 275 ? 34.415 0.563 -37.814 1.00 43.00 275 HIS A CA 1
ATOM 2181 C C . HIS A 1 275 ? 34.339 0.018 -36.391 1.00 43.00 275 HIS A C 1
ATOM 2183 O O . HIS A 1 275 ? 33.930 0.724 -35.468 1.00 43.00 275 HIS A O 1
ATOM 2189 N N . ASP A 1 276 ? 34.750 -1.236 -36.220 1.00 41.31 276 ASP A N 1
ATOM 2190 C CA . ASP A 1 276 ? 34.896 -1.856 -34.906 1.00 41.31 276 ASP A CA 1
ATOM 2191 C C . ASP A 1 276 ? 36.197 -1.335 -34.267 1.00 41.31 276 ASP A C 1
ATOM 2193 O O . ASP A 1 276 ? 37.242 -1.981 -34.268 1.00 41.31 276 ASP A O 1
ATOM 2197 N N . SER A 1 277 ? 36.181 -0.071 -33.838 1.00 42.84 277 SER A N 1
ATOM 2198 C CA . SER A 1 277 ? 37.251 0.505 -33.029 1.00 42.84 277 SER A CA 1
ATOM 2199 C C . SER A 1 277 ? 36.954 0.179 -31.573 1.00 42.84 277 SER A C 1
ATOM 2201 O O . SER A 1 277 ? 35.972 0.671 -31.025 1.00 42.84 277 SER A O 1
ATOM 2203 N N . SER A 1 278 ? 37.799 -0.626 -30.938 1.00 37.66 278 SER A N 1
ATOM 2204 C CA . SER A 1 278 ? 37.732 -0.936 -29.508 1.00 37.66 278 SER A CA 1
ATOM 2205 C C . SER A 1 278 ? 38.153 0.264 -28.647 1.00 37.66 278 SER A C 1
ATOM 2207 O O . SER A 1 278 ? 39.128 0.186 -27.899 1.00 37.66 278 SER A O 1
ATOM 2209 N N . GLU A 1 279 ? 37.468 1.397 -28.780 1.00 40.62 279 GLU A N 1
ATOM 2210 C CA . GLU A 1 279 ? 37.637 2.537 -27.885 1.00 40.62 279 GLU A CA 1
ATOM 2211 C C . GLU A 1 279 ? 36.651 2.402 -26.722 1.00 40.62 279 GLU A C 1
ATOM 2213 O O . GLU A 1 279 ? 35.435 2.285 -26.893 1.00 40.62 279 GLU A O 1
ATOM 2218 N N . PHE A 1 280 ? 37.214 2.335 -25.517 1.00 40.34 280 PHE A N 1
ATOM 2219 C CA . PHE A 1 280 ? 36.482 2.155 -24.273 1.00 40.34 280 PHE A CA 1
ATOM 2220 C C . PHE A 1 280 ? 36.030 3.524 -23.763 1.00 40.34 280 PHE A C 1
ATOM 2222 O O . PHE A 1 280 ? 36.850 4.318 -23.307 1.00 40.34 280 PHE A O 1
ATOM 2229 N N . ALA A 1 281 ? 34.728 3.801 -23.815 1.00 37.94 281 ALA A N 1
ATOM 2230 C CA . ALA A 1 281 ? 34.156 4.961 -23.144 1.00 37.94 281 ALA A CA 1
ATOM 2231 C C . ALA A 1 281 ? 33.768 4.579 -21.708 1.00 37.94 281 ALA A C 1
ATOM 2233 O O . ALA A 1 281 ? 33.022 3.622 -21.486 1.00 37.94 281 ALA A O 1
ATOM 2234 N N . VAL A 1 282 ? 34.285 5.327 -20.732 1.00 35.56 282 VAL A N 1
ATOM 2235 C CA . VAL A 1 282 ? 33.848 5.259 -19.335 1.00 35.56 282 VAL A CA 1
ATOM 2236 C C . VAL A 1 282 ? 32.730 6.280 -19.165 1.00 35.56 282 VAL A C 1
ATOM 2238 O O . VAL A 1 282 ? 32.982 7.481 -19.148 1.00 35.56 282 VAL A O 1
ATOM 2241 N N . GLU A 1 283 ? 31.487 5.819 -19.067 1.00 38.03 283 GLU A N 1
ATOM 2242 C CA . GLU A 1 283 ? 30.364 6.701 -18.758 1.00 38.03 283 GLU A CA 1
ATOM 2243 C C . GLU A 1 283 ? 30.352 6.969 -17.243 1.00 38.03 283 GLU A C 1
ATOM 2245 O O . GLU A 1 283 ? 29.827 6.186 -16.452 1.00 38.03 283 GLU A O 1
ATOM 2250 N N . ALA A 1 284 ? 30.991 8.061 -16.818 1.00 34.81 284 ALA A N 1
ATOM 2251 C CA . ALA A 1 284 ? 30.772 8.626 -15.491 1.00 34.81 284 ALA A CA 1
ATOM 2252 C C . ALA A 1 284 ? 29.451 9.406 -15.526 1.00 34.81 284 ALA A C 1
ATOM 2254 O O . ALA A 1 284 ? 29.405 10.565 -15.936 1.00 34.81 284 ALA A O 1
ATOM 2255 N N . CYS A 1 285 ? 28.351 8.759 -15.149 1.00 35.31 285 CYS A N 1
ATOM 2256 C CA . CYS A 1 285 ? 27.045 9.404 -15.154 1.00 35.31 285 CYS A CA 1
ATOM 2257 C C . CYS A 1 285 ? 26.802 10.126 -13.821 1.00 35.31 285 CYS A C 1
ATOM 2259 O O . CYS A 1 285 ? 26.453 9.489 -12.831 1.00 35.31 285 CYS A O 1
ATOM 2261 N N . SER A 1 286 ? 26.997 11.449 -13.801 1.00 33.44 286 SER A N 1
ATOM 2262 C CA . SER A 1 286 ? 26.241 12.415 -12.980 1.00 33.44 286 SER A CA 1
ATOM 2263 C C . SER A 1 286 ? 26.640 13.849 -13.338 1.00 33.44 286 SER A C 1
ATOM 2265 O O . SER A 1 286 ? 27.485 14.450 -12.683 1.00 33.44 286 SER A O 1
ATOM 2267 N N . VAL A 1 287 ? 25.999 14.428 -14.356 1.00 26.83 287 VAL A N 1
ATOM 2268 C CA . VAL A 1 287 ? 25.849 15.887 -14.453 1.00 26.83 287 VAL A CA 1
ATOM 2269 C C . VAL A 1 287 ? 24.412 16.175 -14.878 1.00 26.83 287 VAL A C 1
ATOM 2271 O O . VAL A 1 287 ? 24.004 15.837 -15.986 1.00 26.83 287 VAL A O 1
ATOM 2274 N N . MET A 1 288 ? 23.634 16.780 -13.977 1.00 24.70 288 MET A N 1
ATOM 2275 C CA . MET A 1 288 ? 22.343 17.384 -14.307 1.00 24.70 288 MET A CA 1
ATOM 2276 C C . MET A 1 288 ? 22.563 18.483 -15.352 1.00 24.70 288 MET A C 1
ATOM 2278 O O . MET A 1 288 ? 23.128 19.530 -15.039 1.00 24.70 288 MET A O 1
ATOM 2282 N N . ALA A 1 289 ? 22.095 18.273 -16.581 1.00 24.44 289 ALA A N 1
ATOM 2283 C CA . ALA A 1 289 ? 21.938 19.350 -17.547 1.00 24.44 289 ALA A CA 1
ATOM 2284 C C . ALA A 1 289 ? 20.539 19.959 -17.376 1.00 24.44 289 ALA A C 1
ATOM 2286 O O . ALA A 1 289 ? 19.538 19.395 -17.815 1.00 24.44 289 ALA A O 1
ATOM 2287 N N . VAL A 1 290 ? 20.473 21.117 -16.718 1.00 24.97 290 VAL A N 1
ATOM 2288 C CA . VAL A 1 290 ? 19.300 21.997 -16.764 1.00 24.97 290 VAL A CA 1
ATOM 2289 C C . VAL A 1 290 ? 19.226 22.566 -18.181 1.00 24.97 290 VAL A C 1
ATOM 2291 O O . VAL A 1 290 ? 20.082 23.351 -18.581 1.00 24.97 290 VAL A O 1
ATOM 2294 N N . SER A 1 291 ? 18.230 22.154 -18.964 1.00 26.31 291 SER A N 1
ATOM 2295 C CA . SER A 1 291 ? 17.998 22.709 -20.297 1.00 26.31 291 SER A CA 1
ATOM 2296 C C . SER A 1 291 ? 17.305 24.070 -20.190 1.00 26.31 291 SER A C 1
ATOM 2298 O O . SER A 1 291 ? 16.090 24.139 -20.001 1.00 26.31 291 SER A O 1
ATOM 2300 N N . SER A 1 292 ? 18.050 25.161 -20.342 1.00 27.14 292 SER A N 1
ATOM 2301 C CA . SER A 1 292 ? 17.486 26.440 -20.775 1.00 27.14 292 SER A CA 1
ATOM 2302 C C . SER A 1 292 ? 17.616 26.540 -22.299 1.00 27.14 292 SER A C 1
ATOM 2304 O O . SER A 1 292 ? 18.714 26.555 -22.850 1.00 27.14 292 SER A O 1
ATOM 2306 N N . CYS A 1 293 ? 16.483 26.560 -23.005 1.00 22.55 293 CYS A N 1
ATOM 2307 C CA . CYS A 1 293 ? 16.437 26.844 -24.442 1.00 22.55 293 CYS A CA 1
ATOM 2308 C C . CYS A 1 293 ? 16.848 28.301 -24.718 1.00 22.55 293 CYS A C 1
ATOM 2310 O O . CYS A 1 293 ? 16.236 29.200 -24.138 1.00 22.55 293 CYS A O 1
ATOM 2312 N N . PRO A 1 294 ? 17.757 28.574 -25.671 1.00 30.27 294 PRO A N 1
ATOM 2313 C CA . PRO A 1 294 ? 17.847 29.872 -26.318 1.00 30.27 294 PRO A CA 1
ATOM 2314 C C . PRO A 1 294 ? 17.111 29.858 -27.666 1.00 30.27 294 PRO A C 1
ATOM 2316 O O . PRO A 1 294 ? 17.231 28.939 -28.477 1.00 30.27 294 PRO A O 1
ATOM 2319 N N . SER A 1 295 ? 16.334 30.908 -27.898 1.00 31.05 295 SER A N 1
ATOM 2320 C CA . SER A 1 295 ? 15.592 31.198 -29.122 1.00 31.05 295 SER A CA 1
ATOM 2321 C C . SER A 1 295 ? 16.495 31.736 -30.252 1.00 31.05 295 SER A C 1
ATOM 2323 O O . SER A 1 295 ? 16.931 32.879 -30.165 1.00 31.05 295 SER A O 1
ATOM 2325 N N . SER A 1 296 ? 16.659 30.946 -31.327 1.00 27.64 296 SER A N 1
ATOM 2326 C CA . SER A 1 296 ? 16.971 31.324 -32.735 1.00 27.64 296 SER A CA 1
ATOM 2327 C C . SER A 1 296 ? 18.288 32.109 -33.035 1.00 27.64 296 SER A C 1
ATOM 2329 O O . SER A 1 296 ? 19.031 32.435 -32.118 1.00 27.64 296 SER A O 1
ATOM 2331 N N . PRO A 1 297 ? 18.701 32.298 -34.316 1.00 43.69 297 PRO A N 1
ATOM 2332 C CA . PRO A 1 297 ? 19.612 31.370 -34.996 1.00 43.69 297 PRO A CA 1
ATOM 2333 C C . PRO A 1 297 ? 20.882 32.035 -35.591 1.00 43.69 297 PRO A C 1
ATOM 2335 O O . PRO A 1 297 ? 20.988 33.252 -35.683 1.00 43.69 297 PRO A O 1
ATOM 2338 N N . ALA A 1 298 ? 21.770 31.178 -36.115 1.00 29.33 298 ALA A N 1
ATOM 2339 C CA . ALA A 1 298 ? 22.927 31.452 -36.983 1.00 29.33 298 ALA A CA 1
ATOM 2340 C C . ALA A 1 298 ? 24.250 31.858 -36.302 1.00 29.33 298 ALA A C 1
ATOM 2342 O O . ALA A 1 298 ? 24.413 32.971 -35.824 1.00 29.33 298 ALA A O 1
ATOM 2343 N N . GLN A 1 299 ? 25.259 30.983 -36.391 1.00 27.27 299 GLN A N 1
ATOM 2344 C CA . GLN A 1 299 ? 26.373 31.125 -37.343 1.00 27.27 299 GLN A CA 1
ATOM 2345 C C . GLN A 1 299 ? 27.366 29.961 -37.189 1.00 27.27 299 GLN A C 1
ATOM 2347 O O . GLN A 1 299 ? 27.664 29.486 -36.098 1.00 27.27 299 GLN A O 1
ATOM 2352 N N . SER A 1 300 ? 27.844 29.481 -38.333 1.00 38.94 300 SER A N 1
ATOM 2353 C CA . SER A 1 300 ? 28.831 28.421 -38.502 1.00 38.94 300 SER A CA 1
ATOM 2354 C C . SER A 1 300 ? 30.217 28.846 -38.016 1.00 38.94 300 SER A C 1
ATOM 2356 O O . SER A 1 300 ? 30.830 29.700 -38.651 1.00 38.94 300 SER A O 1
ATOM 2358 N N . LEU A 1 301 ? 30.760 28.194 -36.990 1.00 28.25 301 LEU A N 1
ATOM 2359 C CA . LEU A 1 301 ? 32.201 28.174 -36.730 1.00 28.25 301 LEU A CA 1
ATOM 2360 C C . LEU A 1 301 ? 32.593 26.791 -36.203 1.00 28.25 301 LEU A C 1
ATOM 2362 O O . LEU A 1 301 ? 32.081 26.323 -35.188 1.00 28.25 301 LEU A O 1
ATOM 2366 N N . GLY A 1 302 ? 33.469 26.117 -36.950 1.00 30.75 302 GLY A N 1
ATOM 2367 C CA . GLY A 1 302 ? 34.000 24.808 -36.598 1.00 30.75 302 GLY A CA 1
ATOM 2368 C C . GLY A 1 302 ? 34.794 24.862 -35.296 1.00 30.75 302 GLY A C 1
ATOM 2369 O O . GLY A 1 302 ? 35.640 25.733 -35.109 1.00 30.75 302 GLY A O 1
ATOM 2370 N N . TRP A 1 303 ? 34.534 23.904 -34.411 1.00 26.45 303 TRP A N 1
ATOM 2371 C CA . TRP A 1 303 ? 35.287 23.722 -33.178 1.00 26.45 303 TRP A CA 1
ATOM 2372 C C . TRP A 1 303 ? 36.162 22.473 -33.310 1.00 26.45 303 TRP A C 1
ATOM 2374 O O . TRP A 1 303 ? 35.685 21.344 -33.221 1.00 26.45 303 TRP A O 1
ATOM 2384 N N . GLN A 1 304 ? 37.456 22.683 -33.559 1.00 32.97 304 GLN A N 1
ATOM 2385 C CA . GLN A 1 304 ? 38.484 21.688 -33.270 1.00 32.97 304 GLN A CA 1
ATOM 2386 C C . GLN A 1 304 ? 38.949 21.908 -31.829 1.00 32.97 304 GLN A C 1
ATOM 2388 O O . GLN A 1 304 ? 39.727 22.818 -31.560 1.00 32.97 304 GLN A O 1
ATOM 2393 N N . GLY A 1 305 ? 38.467 21.080 -30.905 1.00 26.72 305 GLY A N 1
ATOM 2394 C CA . GLY A 1 305 ? 38.944 21.039 -29.525 1.00 26.72 305 GLY A CA 1
ATOM 2395 C C . GLY A 1 305 ? 39.508 19.661 -29.207 1.00 26.72 305 GLY A C 1
ATOM 2396 O O . GLY A 1 305 ? 38.750 18.723 -28.984 1.00 26.72 305 GLY A O 1
ATOM 2397 N N . LYS A 1 306 ? 40.840 19.530 -29.198 1.00 28.11 306 LYS A N 1
ATOM 2398 C CA . LYS A 1 306 ? 41.538 18.410 -28.551 1.00 28.11 306 LYS A CA 1
ATOM 2399 C C . LYS A 1 306 ? 41.520 18.661 -27.042 1.00 28.11 306 LYS A C 1
ATOM 2401 O O . LYS A 1 306 ? 42.067 19.671 -26.610 1.00 28.11 306 LYS A O 1
ATOM 2406 N N . PHE A 1 307 ? 40.966 17.744 -26.253 1.00 28.17 307 PHE A N 1
ATOM 2407 C CA . PHE A 1 307 ? 41.168 17.727 -24.803 1.00 28.17 307 PHE A CA 1
ATOM 2408 C C . PHE A 1 307 ? 42.169 16.625 -24.447 1.00 28.17 307 PHE A C 1
ATOM 2410 O O . PHE A 1 307 ? 41.955 15.456 -24.755 1.00 28.17 307 PHE A O 1
ATOM 2417 N N . SER A 1 308 ? 43.284 17.031 -23.840 1.00 25.42 308 SER A N 1
ATOM 2418 C CA . SER A 1 308 ? 44.257 16.158 -23.183 1.00 25.42 308 SER A CA 1
ATOM 2419 C C . SER A 1 308 ? 43.968 16.199 -21.685 1.00 25.42 308 SER A C 1
ATOM 2421 O O . SER A 1 308 ? 43.876 17.292 -21.127 1.00 25.42 308 SER A O 1
ATOM 2423 N N . CYS A 1 309 ? 43.815 15.041 -21.044 1.00 26.77 309 CYS A N 1
ATOM 2424 C CA . CYS A 1 309 ? 43.692 14.941 -19.590 1.00 26.77 309 CYS A CA 1
ATOM 2425 C C . CYS A 1 309 ? 45.071 15.088 -18.929 1.00 26.77 309 CYS A C 1
ATOM 2427 O O . CYS A 1 309 ? 46.038 14.474 -19.385 1.00 26.77 309 CYS A O 1
ATOM 2429 N N . ALA A 1 310 ? 45.126 15.888 -17.867 1.00 29.84 310 ALA A N 1
ATOM 2430 C CA . ALA A 1 310 ? 46.112 15.802 -16.794 1.00 29.84 310 ALA A CA 1
ATOM 2431 C C . ALA A 1 310 ? 45.398 15.269 -15.548 1.00 29.84 310 ALA A C 1
ATOM 2433 O O . ALA A 1 310 ? 44.191 15.586 -15.409 1.00 29.84 310 ALA A O 1
#

Sequence (310 aa):
MRRKPRQGIQPNPHGRTVELPSRIDTARTLVRKQDKFCEKVAAGEWDALRSENQDKDEDPKFPEDLQWEDLVDVAINLDGIVRFSNEFSFLVGSFNHAGETYLAPDLLQKTWMCTFLFQLPQEDWKKREAYRGSEFAPRVLAEHGIPVVMKAHYYGLDPIPALASVTSTPAKASGLGYQIGSVAEDLVLWDSHPLALGATPTQVFIDGITQLPRNAPVLRKSHALQGLPKVPNFDKEKKATVEWQGEIPLRARMIRASTVKNNTRADGFPTWVIHDSSEFAVEACSVMAVSSCPSSPAQSLGWQGKFSCA

Foldseek 3Di:
DDDDDDDDDDDDPPPPPVVLVVLLVVLLVLVVQQVVVVVCVVVVVQVVQLVPDPDNPDGRDRRDDPVSVVSLPDDPDLLSNQVCCVVSVHDALEDECPQLCLLPLVSQVSGSDAYEYEHDPDPQVVDPVSVLGDLLSCVSNVVSVHQYQDCNVQVPRDPVSNLLSPAQRVCVSVVNNVPTRDPDQWDFDWLFDPNAPPIDTPWTGDNVDTPDDPPPDDDNDDPVRNDDDDHDDCPVVSVCSNVVSSDDPQDFDFDQDFDWDFDQDPVRDTDTDTDRDRDTDRPPDDDDDPDDDDDDDDDDDDDDDDDDDD

pLDDT: mean 70.32, std 21.38, range [22.55, 95.06]

Radius of gyration: 29.81 Å; chains: 1; bounding box: 74×58×94 Å